Protein AF-A0AA39VV11-F1 (afdb_monomer)

Sequence (341 aa):
MQEVSKESSNLNSTAIVLLNTRMLRSYSSVKEMVKPDAKSPWGNHFAFLHVPIPKFTDSGLSDPLEFIKKAQQIIKSKRSSLGVYLTAKLLKAVDKFRGPEVYLRFSQVEERKLLYFVFLLKEGKIVEDAPVLKMWYLVTLLSLSSLVNGGGVPQVPCYFIFGSSLYDNGNNNAFVTAARANYPPYGIDFRRGPTGRFTNGRNTADIIAELLGFDNYIPPFASARGQDILKGVNYASGSSGIRDETGQHLGARISMNQQLLNHQSTISRIVSILGDNESASKLLSKCIYTVGIGNNDYIGNYFSRFYPTRSIYTIERYAEILIQQYSGQLKVSLLSSFDLK

Organism: Acer saccharum (NCBI:txid4024)

pLDDT: mean 75.95, std 21.43, range [31.03, 98.5]

Foldseek 3Di:
DPPDPPVNLPDFDKDWDKDFLQDCPDDDDQVQQCDPPRPRHFWTQIFIDTFGQDRCPPPPNVDVVVSVVVSVVRVVVRSPDPVRVVVSVVLVVCCVPPNLVRSLVCVPPPPVVVVVVVVCVVVVPDDDDDPVVVVVVVVVVVVVVVPDPDQDDFLFQAEEEEAALLQDQAPQVVFDFQQFFQDPPACCVPPVHHRRRPTNNDGPQQVVCSSRRPPDRAEALVPDDDCSCLRYHYPYWHQEALDPCGNCVRPDIQHLVNSLVSVLVSLVVLCVNQVHLVSSLVRLVRYHYYHYHHPSCVVRECVDPVYCNVVVDDPVRSVVVSCVSVVVSVCSSVCSSNVSD

Solvent-accessible surface area (backbone atoms only — not comparable to full-atom values): 19081 Å² total; per-residue (Å²): 131,79,85,77,52,80,67,67,42,72,50,93,43,68,42,78,41,80,40,73,66,59,71,83,84,68,93,75,53,72,79,50,15,70,41,100,81,32,93,50,54,69,53,78,40,74,36,76,39,83,37,77,49,78,50,59,72,48,98,81,31,90,45,71,66,53,45,52,50,51,50,50,51,53,51,54,56,51,65,72,36,70,61,52,59,51,50,43,50,50,50,52,48,44,34,74,76,59,38,72,74,49,40,59,58,51,70,77,69,39,67,72,56,52,52,50,50,53,50,40,65,72,68,69,72,76,78,90,82,74,65,66,63,55,50,51,56,50,50,52,59,53,56,66,65,67,77,70,88,62,86,61,74,42,79,43,73,21,43,35,36,42,25,10,39,70,53,13,59,29,39,36,69,83,42,78,37,72,48,56,23,66,45,87,71,19,7,67,73,35,95,87,38,39,55,20,18,77,31,24,41,76,45,61,57,45,52,50,37,50,75,39,32,42,96,59,71,66,40,26,55,82,74,54,51,82,74,55,51,66,47,18,36,27,42,9,8,25,48,14,6,64,48,71,72,21,25,47,92,45,36,62,65,43,19,46,66,53,31,48,51,53,46,53,55,48,49,57,51,43,23,66,73,65,72,36,45,66,61,34,34,62,52,52,76,52,38,48,77,47,80,53,65,43,70,27,37,42,62,46,23,38,74,24,92,90,38,67,47,56,82,77,35,56,71,68,60,46,49,52,52,50,51,54,52,44,54,52,52,52,49,51,58,53,43,72,50,68,65,61,118

Secondary structure (DSSP, 8-state):
-PPPPTTGGGS--EEEEEEE-----S---HHHHTSTT-SS-SS--EEEEEEEPPPTTSTT--SHHHHHHHHHHHHHHHHTSHHHHHHHHHHHHHHHHH-HHHHHHHHHHSHHHHHHHHHHHHTT---SS-HHHHHHHHHHHHHHGGG---PPPPSSS-EEEEESTTT-SSGGGGS-BS----STTTTTTSTT---S-SSSS--HHHHHHHHTT-SSPPPBTTT--GGGGGG--B---TT--SSTTTTGGGB----HHHHHHHHHHHHHHHHHHHSSHHHHHHHHTT-EEEEE--HHHIIIIIT-TT-SHHHH--HHHHHHHHHHHHHHHHHHHHHHHH---

Structure (mmCIF, N/CA/C/O backbone):
data_AF-A0AA39VV11-F1
#
_entry.id   AF-A0AA39VV11-F1
#
loop_
_atom_site.group_PDB
_atom_site.id
_atom_site.type_symbol
_atom_site.label_atom_id
_atom_site.label_alt_id
_atom_site.label_comp_id
_atom_site.label_asym_id
_atom_site.label_entity_id
_atom_site.label_seq_id
_atom_site.pdbx_PDB_ins_code
_atom_site.Cartn_x
_atom_site.Cartn_y
_atom_site.Cartn_z
_atom_site.occupancy
_atom_site.B_iso_or_equiv
_atom_site.auth_seq_id
_atom_site.auth_comp_id
_atom_site.auth_asym_id
_atom_site.auth_atom_id
_atom_site.pdbx_PDB_model_num
ATOM 1 N N . MET A 1 1 ? 8.991 17.567 8.560 1.00 34.19 1 MET A N 1
ATOM 2 C CA . MET A 1 1 ? 9.422 16.791 9.740 1.00 34.19 1 MET A CA 1
ATOM 3 C C . MET A 1 1 ? 9.028 17.611 10.951 1.00 34.19 1 MET A C 1
ATOM 5 O O . MET A 1 1 ? 9.418 18.768 10.993 1.00 34.19 1 MET A O 1
ATOM 9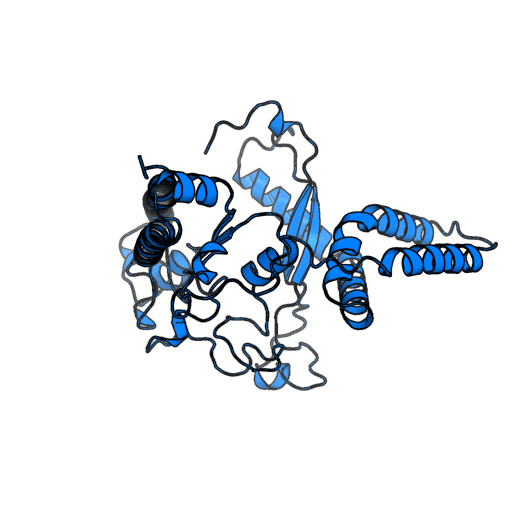 N N . GLN A 1 2 ? 8.164 17.089 11.826 1.00 31.03 2 GLN A N 1
ATOM 10 C CA . GLN A 1 2 ? 7.847 17.746 13.102 1.00 31.03 2 GLN A CA 1
ATOM 11 C C . GLN A 1 2 ? 9.141 17.971 13.894 1.00 31.03 2 GLN A C 1
ATOM 13 O O . GLN A 1 2 ? 10.050 17.143 13.810 1.00 31.03 2 GLN A O 1
ATOM 18 N N . GLU A 1 3 ? 9.214 19.076 14.637 1.00 34.81 3 GLU A N 1
ATOM 19 C CA . GLU A 1 3 ? 10.254 19.284 15.644 1.00 34.81 3 GLU A CA 1
ATOM 20 C C . GLU A 1 3 ? 10.288 18.075 16.583 1.00 34.81 3 GLU A C 1
ATOM 22 O O . GLU A 1 3 ? 9.312 17.753 17.262 1.00 34.81 3 GLU A O 1
ATOM 27 N N . VAL A 1 4 ? 11.415 17.370 16.574 1.00 47.62 4 VAL A N 1
ATOM 28 C CA . VAL A 1 4 ? 11.684 16.276 17.502 1.00 47.62 4 VAL A CA 1
ATOM 29 C C . VAL A 1 4 ? 11.883 16.912 18.872 1.00 47.62 4 VAL A C 1
ATOM 31 O O . VAL A 1 4 ? 12.816 17.694 19.060 1.00 47.62 4 VAL A O 1
ATOM 34 N N . SER A 1 5 ? 11.008 16.614 19.836 1.00 48.28 5 SER A N 1
ATOM 35 C CA . SER A 1 5 ? 11.194 17.119 21.196 1.00 48.28 5 SER A CA 1
ATOM 36 C C . SER A 1 5 ? 12.517 16.588 21.758 1.00 48.28 5 SER A C 1
ATOM 38 O O . SER A 1 5 ? 12.842 15.405 21.604 1.00 48.28 5 SER A O 1
ATOM 40 N N . LYS A 1 6 ? 13.286 17.454 22.427 1.00 52.50 6 LYS A N 1
ATOM 41 C CA . LYS A 1 6 ? 14.586 17.121 23.046 1.00 52.50 6 LYS A CA 1
ATOM 42 C C . LYS A 1 6 ? 14.492 15.948 24.038 1.00 52.50 6 LYS A C 1
ATOM 44 O O . LYS A 1 6 ? 15.460 15.218 24.244 1.00 52.50 6 LYS A O 1
ATOM 49 N N . GLU A 1 7 ? 13.317 15.744 24.629 1.00 51.97 7 GLU A N 1
ATOM 50 C CA . GLU A 1 7 ? 13.019 14.604 25.501 1.00 51.97 7 GLU A CA 1
ATOM 51 C C . GLU A 1 7 ? 12.923 13.286 24.722 1.00 51.97 7 GLU A C 1
ATOM 53 O O . GLU A 1 7 ? 13.504 12.284 25.143 1.00 51.97 7 GLU A O 1
ATOM 58 N N . SER A 1 8 ? 12.278 13.280 23.548 1.00 51.81 8 SER A N 1
ATOM 59 C CA . SER A 1 8 ? 12.140 12.071 22.723 1.00 51.81 8 SER A CA 1
ATOM 60 C C . SER A 1 8 ? 13.483 11.547 22.198 1.00 51.81 8 SER A C 1
ATOM 62 O O . SER A 1 8 ? 13.672 10.335 22.100 1.00 51.81 8 SER A O 1
ATOM 64 N N . SER A 1 9 ? 14.457 12.434 21.947 1.00 51.78 9 SER A N 1
ATOM 65 C CA . SER A 1 9 ? 15.789 12.059 21.448 1.00 51.78 9 SER A CA 1
ATOM 66 C C . SER A 1 9 ? 16.671 11.318 22.462 1.00 51.78 9 SER A C 1
ATOM 68 O O . SER A 1 9 ? 17.657 10.697 22.062 1.00 51.78 9 SER A O 1
ATOM 70 N N . ASN A 1 10 ? 16.329 11.357 23.756 1.00 52.66 10 ASN A N 1
ATOM 71 C CA . ASN A 1 10 ? 17.133 10.766 24.834 1.00 52.66 10 ASN A CA 1
ATOM 72 C C . ASN A 1 10 ? 16.590 9.428 25.366 1.00 52.66 10 ASN A C 1
ATOM 74 O O . ASN A 1 10 ? 17.298 8.731 26.110 1.00 52.66 10 ASN A O 1
ATOM 78 N N . LEU A 1 11 ? 15.370 9.044 24.976 1.00 56.28 11 LEU A N 1
ATOM 79 C CA . LEU A 1 11 ? 14.732 7.796 25.392 1.00 56.28 11 LEU A CA 1
ATOM 80 C C . LEU A 1 11 ? 15.360 6.584 24.689 1.00 56.28 11 LEU A C 1
ATOM 82 O O . LEU A 1 11 ? 15.591 6.588 23.479 1.00 56.28 11 LEU A O 1
ATOM 86 N N . ASN A 1 12 ? 15.598 5.509 25.448 1.00 63.09 12 ASN A N 1
ATOM 87 C CA . ASN A 1 12 ? 15.983 4.212 24.890 1.00 63.09 12 ASN A CA 1
ATOM 88 C C . ASN A 1 12 ? 14.797 3.632 24.106 1.00 63.09 12 ASN A C 1
ATOM 90 O O . ASN A 1 12 ? 13.944 2.947 24.667 1.00 63.09 12 ASN A O 1
ATOM 94 N N . SER A 1 13 ? 14.741 3.919 22.808 1.00 59.84 13 SER A N 1
ATOM 95 C CA . SER A 1 13 ? 13.675 3.448 21.927 1.00 59.84 13 SER A CA 1
ATOM 96 C C . SER A 1 13 ? 14.047 2.104 21.305 1.00 59.84 13 SER A C 1
ATOM 98 O O . SER A 1 13 ? 15.184 1.890 20.890 1.00 59.84 13 SER A O 1
ATOM 100 N N . THR A 1 14 ? 13.092 1.178 21.232 1.00 60.50 14 THR A N 1
ATOM 101 C CA . THR A 1 14 ? 13.260 -0.105 20.535 1.00 60.50 14 THR A CA 1
ATOM 102 C C . THR A 1 14 ? 12.302 -0.142 19.355 1.00 60.50 14 THR A C 1
ATOM 104 O O . THR A 1 14 ? 11.092 -0.087 19.540 1.00 60.50 14 THR A O 1
ATOM 107 N N . ALA A 1 15 ? 12.840 -0.224 18.141 1.00 62.81 15 ALA A N 1
ATOM 108 C CA . ALA A 1 15 ? 12.058 -0.454 16.938 1.00 62.81 15 ALA A CA 1
ATOM 109 C C . ALA A 1 15 ? 11.707 -1.937 16.828 1.00 62.81 15 ALA A C 1
ATOM 111 O O . ALA A 1 15 ? 12.568 -2.802 17.005 1.00 62.81 15 ALA A O 1
ATOM 112 N N . ILE A 1 16 ? 10.465 -2.228 16.455 1.00 61.00 16 ILE A N 1
ATOM 113 C CA . ILE A 1 16 ? 10.080 -3.545 15.956 1.00 61.00 16 ILE A CA 1
ATOM 114 C C . ILE A 1 16 ? 10.262 -3.517 14.441 1.00 61.00 16 ILE A C 1
ATOM 116 O O . ILE A 1 16 ? 9.532 -2.838 13.723 1.00 61.00 16 ILE A O 1
ATOM 120 N N . VAL A 1 17 ? 11.263 -4.239 13.949 1.00 65.56 17 VAL A N 1
ATOM 121 C CA . VAL A 1 17 ? 11.560 -4.330 12.521 1.00 65.56 17 VAL A CA 1
ATOM 122 C C . VAL A 1 17 ? 10.949 -5.614 11.983 1.00 65.56 17 VAL A C 1
ATOM 124 O O . VAL A 1 17 ? 11.369 -6.706 12.360 1.00 65.56 17 VAL A O 1
ATOM 127 N N . LEU A 1 18 ? 9.974 -5.496 11.084 1.00 66.94 18 LEU A N 1
ATOM 128 C CA . LEU A 1 18 ? 9.507 -6.621 10.280 1.00 66.94 18 LEU A CA 1
ATOM 129 C C . LEU A 1 18 ? 10.558 -6.917 9.205 1.00 66.94 18 LEU A C 1
ATOM 131 O O . LEU A 1 18 ? 10.859 -6.060 8.374 1.00 66.94 18 LEU A O 1
ATOM 135 N N . LEU A 1 19 ? 11.115 -8.126 9.198 1.00 70.00 19 LEU A N 1
ATOM 136 C CA . LEU A 1 19 ? 12.104 -8.533 8.204 1.00 70.00 19 LEU A CA 1
ATOM 137 C C . LEU A 1 19 ? 11.734 -9.839 7.520 1.00 70.00 19 LEU A C 1
ATOM 139 O O . LEU A 1 19 ? 11.200 -10.763 8.124 1.00 70.00 19 LEU A O 1
ATOM 143 N N . ASN A 1 20 ? 12.110 -9.944 6.250 1.00 71.88 20 ASN A N 1
ATOM 144 C CA . ASN A 1 20 ? 12.065 -11.202 5.528 1.00 71.88 20 ASN A CA 1
ATOM 145 C C . ASN A 1 20 ? 13.335 -12.021 5.827 1.00 71.88 20 ASN A C 1
ATOM 147 O O . ASN A 1 20 ? 14.444 -11.698 5.390 1.00 71.88 20 ASN A O 1
ATOM 151 N N . THR A 1 21 ? 13.167 -13.093 6.589 1.00 69.19 21 THR A N 1
ATOM 152 C CA . THR A 1 21 ? 14.205 -14.044 7.015 1.00 69.19 21 THR A CA 1
ATOM 153 C C . THR A 1 21 ? 14.483 -15.144 5.997 1.00 69.19 21 THR A C 1
ATOM 155 O O . THR A 1 21 ? 15.248 -16.064 6.284 1.00 69.19 21 THR A O 1
ATOM 158 N N . ARG A 1 22 ? 13.906 -15.061 4.791 1.00 71.06 22 ARG A N 1
ATOM 159 C CA . ARG A 1 22 ? 14.190 -16.014 3.718 1.00 71.06 22 ARG A CA 1
ATOM 160 C C . ARG A 1 22 ? 15.703 -16.145 3.508 1.00 71.06 22 ARG A C 1
ATOM 162 O O . ARG A 1 22 ? 16.374 -15.183 3.131 1.00 71.06 22 ARG A O 1
ATOM 169 N N . MET A 1 23 ? 16.225 -17.351 3.727 1.00 62.34 23 MET A N 1
ATOM 170 C CA . MET A 1 23 ? 17.610 -17.683 3.410 1.00 62.34 23 MET A CA 1
ATOM 171 C C . MET A 1 23 ? 17.742 -17.859 1.898 1.00 62.34 23 MET A C 1
ATOM 173 O O . MET A 1 23 ? 17.291 -18.858 1.342 1.00 62.34 23 MET A O 1
ATOM 177 N N . LEU A 1 24 ? 18.360 -16.889 1.230 1.00 61.00 24 LEU A N 1
ATOM 178 C CA . LEU A 1 24 ? 18.749 -17.020 -0.171 1.00 61.00 24 LEU A CA 1
ATOM 179 C C . LEU A 1 24 ? 20.042 -17.839 -0.223 1.00 61.00 24 LEU A C 1
ATOM 181 O O . LEU A 1 24 ? 21.125 -17.292 -0.047 1.00 61.00 24 LEU A O 1
ATOM 185 N N . ARG A 1 25 ? 19.926 -19.162 -0.385 1.00 59.38 25 ARG A N 1
ATOM 186 C CA . ARG A 1 25 ? 21.095 -20.051 -0.521 1.00 59.38 25 ARG A CA 1
ATOM 187 C C . ARG A 1 25 ? 21.626 -20.102 -1.957 1.00 59.38 25 ARG A C 1
ATOM 189 O O . ARG A 1 25 ? 22.819 -20.290 -2.151 1.00 59.38 25 ARG A O 1
ATOM 196 N N . SER A 1 26 ? 20.750 -19.928 -2.944 1.00 66.81 26 SER A N 1
ATOM 197 C CA . SER A 1 26 ? 21.062 -19.945 -4.378 1.00 66.81 26 SER A CA 1
ATOM 198 C C . SER A 1 26 ? 19.914 -19.324 -5.179 1.00 66.81 26 SER A C 1
ATOM 200 O O . SER A 1 26 ? 18.785 -19.242 -4.687 1.00 66.81 26 SER A O 1
ATOM 202 N N . TYR A 1 27 ? 20.178 -18.920 -6.424 1.00 75.00 27 TYR A N 1
ATOM 203 C CA . TYR A 1 27 ? 19.110 -18.671 -7.394 1.00 75.00 27 TYR A CA 1
ATOM 204 C C . TYR A 1 27 ? 18.401 -19.992 -7.722 1.00 75.00 27 TYR A C 1
ATOM 206 O O . TYR A 1 27 ? 19.046 -21.019 -7.928 1.00 75.00 27 TYR A O 1
ATOM 214 N N . SER A 1 28 ? 17.071 -19.979 -7.730 1.00 81.62 28 SER A N 1
ATOM 215 C CA . SER A 1 28 ? 16.236 -21.134 -8.074 1.00 81.62 28 SER A CA 1
ATOM 216 C C . SER A 1 28 ? 15.028 -20.652 -8.860 1.00 81.62 28 SER A C 1
ATOM 218 O O . SER A 1 28 ? 14.516 -19.557 -8.610 1.00 81.62 28 SER A O 1
ATOM 220 N N . SER A 1 29 ? 14.578 -21.452 -9.823 1.00 85.38 29 SER A N 1
ATOM 221 C CA . SER A 1 29 ? 13.381 -21.128 -10.598 1.00 85.38 29 SER A CA 1
ATOM 222 C C . SER A 1 29 ? 12.128 -21.252 -9.731 1.00 85.38 29 SER A C 1
ATOM 224 O O . SER A 1 29 ? 12.067 -22.088 -8.831 1.00 85.38 29 SER A O 1
ATOM 226 N N . VAL A 1 30 ? 11.074 -20.485 -10.034 1.00 82.50 30 VAL A N 1
ATOM 227 C CA . VAL A 1 30 ? 9.788 -20.603 -9.317 1.00 82.50 30 VAL A CA 1
ATOM 228 C C . VAL A 1 30 ? 9.281 -22.052 -9.314 1.00 82.50 30 VAL A C 1
ATOM 230 O O . VAL A 1 30 ? 8.821 -22.533 -8.284 1.00 82.50 30 VAL A O 1
ATOM 233 N N . LYS A 1 31 ? 9.452 -22.778 -10.429 1.00 84.94 31 LYS A N 1
ATOM 234 C C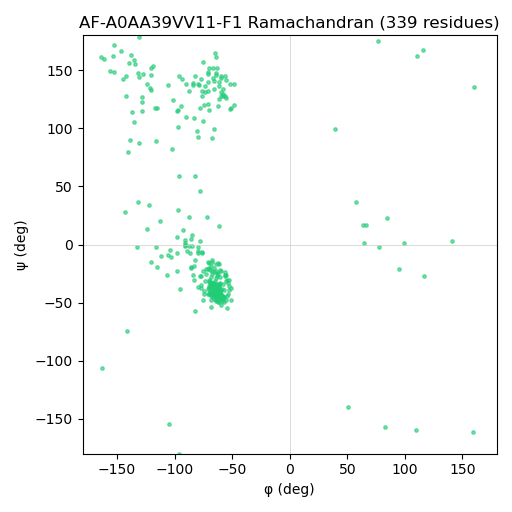A . LYS A 1 31 ? 9.065 -24.191 -10.575 1.00 84.94 31 LYS A CA 1
ATOM 235 C C . LYS A 1 31 ? 9.803 -25.123 -9.606 1.00 84.94 31 LYS A C 1
ATOM 237 O O . LYS A 1 31 ? 9.227 -26.104 -9.150 1.00 84.94 31 LYS A O 1
ATOM 242 N N . GLU A 1 32 ? 11.064 -24.844 -9.291 1.00 87.25 32 GLU A N 1
ATOM 243 C CA . GLU A 1 32 ? 11.820 -25.601 -8.285 1.00 87.25 32 GLU A CA 1
ATOM 244 C C . GLU A 1 32 ? 11.426 -25.203 -6.868 1.00 87.25 32 GLU A C 1
ATOM 246 O O . GLU A 1 32 ? 11.340 -26.056 -5.992 1.00 87.25 32 GLU A O 1
ATOM 251 N N . MET A 1 33 ? 11.162 -23.917 -6.650 1.00 84.00 33 MET A N 1
ATOM 252 C CA . MET A 1 33 ? 10.864 -23.367 -5.332 1.00 84.00 33 MET A CA 1
ATOM 253 C C . MET A 1 33 ? 9.502 -23.797 -4.770 1.00 84.00 33 MET A C 1
ATOM 255 O O . MET A 1 33 ? 9.294 -23.711 -3.563 1.00 84.00 33 MET A O 1
ATOM 259 N N . VAL A 1 34 ? 8.571 -24.237 -5.617 1.00 86.00 34 VAL A N 1
ATOM 260 C CA . VAL A 1 34 ? 7.245 -24.728 -5.195 1.00 86.00 34 VAL A CA 1
ATOM 261 C C . VAL A 1 34 ? 7.206 -26.237 -4.932 1.00 86.00 34 VAL A C 1
ATOM 263 O O . VAL A 1 34 ? 6.155 -26.763 -4.575 1.00 86.00 34 VAL A O 1
ATOM 266 N N . LYS A 1 35 ? 8.324 -26.954 -5.111 1.00 87.00 35 LYS A N 1
ATOM 267 C CA . LYS A 1 35 ? 8.394 -28.390 -4.809 1.00 87.00 35 LYS A CA 1
ATOM 268 C C . LYS A 1 35 ? 8.352 -28.632 -3.288 1.00 87.00 35 LYS A C 1
ATOM 270 O O . LYS A 1 35 ? 8.912 -27.820 -2.548 1.00 87.00 35 LYS A O 1
ATOM 275 N N . PRO A 1 36 ? 7.750 -29.741 -2.809 1.00 80.62 36 PRO A N 1
ATOM 276 C CA . PRO A 1 36 ? 7.609 -30.028 -1.373 1.00 80.62 36 PRO A CA 1
ATOM 277 C C . PRO A 1 36 ? 8.922 -30.010 -0.570 1.00 80.62 36 PRO A C 1
ATOM 279 O O . PRO A 1 36 ? 8.926 -29.660 0.606 1.00 80.62 36 PRO A O 1
ATOM 282 N N . ASP A 1 37 ? 10.036 -30.359 -1.206 1.00 82.00 37 ASP A N 1
ATOM 283 C CA . ASP A 1 37 ? 11.379 -30.500 -0.637 1.00 82.00 37 ASP A CA 1
ATOM 284 C C . ASP A 1 37 ? 12.363 -29.433 -1.154 1.00 82.00 37 ASP A C 1
ATOM 286 O O . ASP A 1 37 ? 13.586 -29.595 -1.088 1.00 82.00 37 ASP A O 1
ATOM 290 N N . ALA A 1 38 ? 11.844 -28.317 -1.677 1.00 82.12 38 ALA A N 1
ATOM 291 C CA . ALA A 1 38 ? 12.664 -27.258 -2.247 1.00 82.12 38 ALA A CA 1
ATOM 292 C C . ALA A 1 38 ? 13.718 -26.746 -1.246 1.00 82.12 38 ALA A C 1
ATOM 294 O O . ALA A 1 38 ? 13.399 -26.258 -0.162 1.00 82.12 38 ALA A O 1
ATOM 295 N N . LYS A 1 39 ? 14.997 -26.751 -1.655 1.00 76.94 39 LYS A N 1
ATOM 296 C CA . LYS A 1 39 ? 16.114 -26.193 -0.860 1.00 76.94 39 LYS A CA 1
ATOM 297 C C . LYS A 1 39 ? 15.949 -24.700 -0.549 1.00 76.94 39 LYS A C 1
ATOM 299 O O . LYS A 1 39 ? 16.579 -24.182 0.372 1.00 76.94 39 LYS A O 1
ATOM 304 N N . SER A 1 40 ? 15.165 -23.989 -1.356 1.00 80.38 40 SER A N 1
ATOM 305 C CA . SER A 1 40 ? 14.847 -22.567 -1.210 1.00 80.38 40 SER A CA 1
ATOM 306 C C . SER A 1 40 ? 13.372 -22.359 -1.557 1.00 80.38 40 SER A C 1
ATOM 308 O O . SER A 1 40 ? 13.073 -21.968 -2.682 1.00 80.38 40 SER A O 1
ATOM 310 N N . PRO A 1 41 ? 12.442 -22.658 -0.634 1.00 79.31 41 PRO A N 1
ATOM 311 C CA . PRO A 1 41 ? 11.017 -22.636 -0.934 1.00 79.31 41 PRO A CA 1
ATOM 312 C C . PRO A 1 41 ? 10.536 -21.232 -1.321 1.00 79.31 41 PRO A C 1
ATOM 314 O O . PRO A 1 41 ? 11.113 -20.216 -0.910 1.00 79.31 41 PRO A O 1
ATOM 317 N N . TRP A 1 42 ? 9.481 -21.179 -2.136 1.00 82.56 42 TRP A N 1
ATOM 318 C CA . TRP A 1 42 ? 8.824 -19.928 -2.503 1.00 82.56 42 TRP A CA 1
ATOM 319 C C . TRP A 1 42 ? 8.205 -19.251 -1.288 1.00 82.56 42 TRP A C 1
ATOM 321 O O . TRP A 1 42 ? 7.738 -19.903 -0.359 1.00 82.56 42 TRP A O 1
ATOM 331 N N . GLY A 1 43 ? 8.204 -17.920 -1.326 1.00 75.75 43 GLY A N 1
ATOM 332 C CA . GLY A 1 43 ? 7.515 -17.109 -0.342 1.00 75.75 43 GLY A CA 1
ATOM 333 C C . GLY A 1 43 ? 8.413 -16.329 0.605 1.00 75.75 43 GLY A C 1
ATOM 334 O O . GLY A 1 43 ? 9.611 -16.580 0.769 1.00 75.75 43 GLY A O 1
ATOM 335 N N . ASN A 1 44 ? 7.795 -15.338 1.228 1.00 73.62 44 ASN A N 1
ATOM 336 C CA . ASN A 1 44 ? 8.392 -14.517 2.257 1.00 73.62 44 ASN A CA 1
ATOM 337 C C . ASN A 1 44 ? 8.261 -15.218 3.609 1.00 73.62 44 ASN A C 1
ATOM 339 O O . ASN A 1 44 ? 7.226 -15.797 3.931 1.00 73.62 44 ASN A O 1
ATOM 343 N N . HIS A 1 45 ? 9.324 -15.150 4.403 1.00 70.06 45 HIS A N 1
ATOM 344 C CA . HIS A 1 45 ? 9.345 -15.676 5.762 1.00 70.06 45 HIS A CA 1
ATOM 345 C C . HIS A 1 45 ? 9.549 -14.504 6.702 1.00 70.06 45 HIS A C 1
ATOM 347 O O . HIS A 1 45 ? 10.683 -14.119 6.980 1.00 70.06 45 HIS A O 1
ATOM 353 N N . PHE A 1 46 ? 8.461 -13.877 7.129 1.00 68.69 46 PHE A N 1
ATOM 354 C CA . PHE A 1 46 ? 8.566 -12.707 7.983 1.00 68.69 46 PHE A CA 1
ATOM 355 C C . PHE A 1 46 ? 8.828 -13.092 9.438 1.00 68.69 46 PHE A C 1
ATOM 357 O O . PHE A 1 46 ? 8.242 -14.037 9.958 1.00 68.69 46 PHE A O 1
ATOM 364 N N . ALA A 1 47 ? 9.718 -12.346 10.078 1.00 66.38 47 ALA A N 1
ATOM 365 C CA . ALA A 1 47 ? 9.916 -12.361 11.516 1.00 66.38 47 ALA A CA 1
ATOM 366 C C . ALA A 1 47 ? 10.020 -10.921 12.011 1.00 66.38 47 ALA A C 1
ATOM 368 O O . ALA A 1 47 ? 10.343 -10.010 11.240 1.00 66.38 47 ALA A O 1
ATOM 369 N N . PHE A 1 48 ? 9.769 -10.730 13.298 1.00 66.06 48 PHE A N 1
ATOM 370 C CA . PHE A 1 48 ? 10.029 -9.468 13.966 1.00 66.06 48 PHE A CA 1
ATOM 371 C C . PHE A 1 48 ? 11.408 -9.503 14.603 1.00 66.06 48 PHE A C 1
ATOM 373 O O . PHE A 1 48 ? 11.854 -10.532 15.109 1.00 66.06 48 PHE A O 1
ATOM 380 N N . LEU A 1 49 ? 12.085 -8.367 14.550 1.00 66.44 49 LEU A N 1
ATOM 381 C CA . LEU A 1 49 ? 13.339 -8.153 15.236 1.00 66.44 49 LEU A CA 1
ATOM 382 C C . LEU A 1 49 ? 13.240 -6.881 16.053 1.00 66.44 49 LEU A C 1
ATOM 384 O O . LEU A 1 49 ? 13.033 -5.799 15.505 1.00 66.44 49 LEU A O 1
ATOM 388 N N . HIS A 1 50 ? 13.469 -7.002 17.351 1.00 65.12 50 HIS A N 1
ATOM 389 C CA . HIS A 1 50 ? 13.619 -5.841 18.209 1.00 65.12 50 HIS A CA 1
ATOM 390 C C . HIS A 1 50 ? 15.018 -5.241 18.042 1.00 65.12 50 HIS A C 1
ATOM 392 O O . HIS A 1 50 ? 16.058 -5.863 18.311 1.00 65.12 50 HIS A O 1
ATOM 398 N N . VAL A 1 51 ? 15.052 -4.004 17.561 1.00 65.12 51 VAL A N 1
ATOM 399 C CA . VAL A 1 51 ? 16.269 -3.260 17.253 1.00 65.12 51 VAL A CA 1
ATOM 400 C C . VAL A 1 51 ? 16.325 -2.035 18.153 1.00 65.12 51 VAL A C 1
ATOM 402 O O . VAL A 1 51 ? 15.442 -1.186 18.052 1.00 65.12 51 VAL A O 1
ATOM 405 N N . PRO A 1 52 ? 17.333 -1.909 19.034 1.00 68.38 52 PRO A N 1
ATOM 406 C CA . PRO A 1 52 ? 17.530 -0.661 19.754 1.00 68.38 52 PRO A CA 1
ATOM 407 C C . PRO A 1 52 ? 17.807 0.441 18.728 1.00 68.38 52 PRO A C 1
ATOM 409 O O . PRO A 1 52 ? 18.692 0.297 17.880 1.00 68.38 52 PRO A O 1
ATOM 412 N N . ILE A 1 53 ? 17.015 1.508 18.773 1.00 68.38 53 ILE A N 1
ATOM 413 C CA . ILE A 1 53 ? 17.208 2.671 17.915 1.00 68.38 53 ILE A CA 1
ATOM 414 C C . ILE A 1 53 ? 18.397 3.458 18.484 1.00 68.38 53 ILE A C 1
ATOM 416 O O . ILE A 1 53 ? 18.399 3.741 19.686 1.00 68.38 53 ILE A O 1
ATOM 420 N N . PRO A 1 54 ? 19.413 3.798 17.667 1.00 64.38 54 PRO A N 1
ATOM 421 C CA . PRO A 1 54 ? 20.505 4.660 18.110 1.00 64.38 54 PRO A CA 1
ATOM 422 C C . PRO A 1 54 ? 19.960 5.985 18.653 1.00 64.38 54 PRO A C 1
ATOM 424 O O . PRO A 1 54 ? 19.013 6.532 18.091 1.00 64.38 54 PRO A O 1
ATOM 427 N N . LYS A 1 55 ? 20.544 6.527 19.724 1.00 67.38 55 LYS A N 1
ATOM 428 C CA . LYS A 1 55 ? 20.138 7.852 20.204 1.00 67.38 55 LYS A CA 1
ATOM 429 C C . LYS A 1 55 ? 20.612 8.902 19.216 1.00 67.38 55 LYS A C 1
ATOM 431 O O . LYS A 1 55 ? 21.777 8.899 18.835 1.00 67.38 55 LYS A O 1
ATOM 436 N N . PHE A 1 56 ? 19.731 9.822 18.837 1.00 56.50 56 PHE A N 1
ATOM 437 C CA . PHE A 1 56 ? 20.088 10.922 17.935 1.00 56.50 56 PHE A CA 1
ATOM 438 C C . PHE A 1 56 ? 21.135 11.871 18.561 1.00 56.50 56 PHE A C 1
ATOM 440 O O . PHE A 1 56 ? 21.788 12.629 17.857 1.00 56.50 56 PHE A O 1
ATOM 447 N N . THR A 1 57 ? 21.319 11.803 19.885 1.00 58.59 57 THR A N 1
ATOM 448 C CA . THR A 1 57 ? 22.290 12.582 20.666 1.00 58.59 57 THR A CA 1
ATOM 449 C C . THR A 1 57 ? 23.655 11.911 20.850 1.00 58.59 57 THR A C 1
ATOM 451 O O . THR A 1 57 ? 24.533 12.529 21.454 1.00 58.59 57 THR A O 1
ATOM 454 N N . ASP A 1 58 ? 23.883 10.693 20.333 1.00 58.41 58 ASP A N 1
ATOM 455 C CA . ASP A 1 58 ? 25.245 10.144 20.275 1.00 58.41 58 ASP A CA 1
ATOM 456 C C . ASP A 1 58 ? 26.099 11.095 19.420 1.00 58.41 58 ASP A C 1
ATOM 458 O O . ASP A 1 58 ? 25.695 11.469 18.319 1.00 58.41 58 ASP A O 1
ATOM 462 N N . SER A 1 59 ? 27.277 11.480 19.916 1.00 55.00 59 SER A N 1
ATOM 463 C CA . SER A 1 59 ? 28.148 12.565 19.422 1.00 55.00 59 SER A CA 1
ATOM 464 C C . SER A 1 59 ? 28.694 12.428 17.984 1.00 55.00 59 SER A C 1
ATOM 466 O O . SER A 1 59 ? 29.605 13.156 17.601 1.00 55.00 59 SER A O 1
ATOM 468 N N . GLY A 1 60 ? 28.121 11.540 17.169 1.00 54.94 60 GLY A N 1
ATOM 469 C CA . GLY A 1 60 ? 28.405 11.351 15.745 1.00 54.94 60 GLY A CA 1
ATOM 470 C C . GLY A 1 60 ? 27.167 11.011 14.904 1.00 54.94 60 GLY A C 1
ATOM 471 O O . GLY A 1 60 ? 27.293 10.278 13.939 1.00 54.94 60 GLY A O 1
ATOM 472 N N . LEU A 1 61 ? 25.956 11.442 15.285 1.00 57.09 61 LEU A N 1
ATOM 473 C CA . LEU A 1 61 ? 24.714 11.177 14.530 1.00 57.09 61 LEU A CA 1
ATOM 474 C C . LEU A 1 61 ? 23.963 12.456 14.121 1.00 57.09 61 LEU A C 1
ATOM 476 O O . LEU A 1 61 ? 22.735 12.474 14.062 1.00 57.09 61 LEU A O 1
ATOM 480 N N . SER A 1 62 ? 24.694 13.531 13.818 1.00 56.69 62 SER A N 1
ATOM 481 C CA . SER A 1 62 ? 24.114 14.784 13.314 1.00 56.69 62 SER A CA 1
ATOM 482 C C . SER A 1 62 ? 23.591 14.680 11.873 1.00 56.69 62 SER A C 1
ATOM 484 O O . SER A 1 62 ? 22.726 15.468 11.491 1.00 56.69 62 SER A O 1
ATOM 486 N N . ASP A 1 63 ? 24.063 13.702 11.088 1.00 68.50 63 ASP A N 1
ATOM 487 C CA . ASP A 1 63 ? 23.569 13.399 9.739 1.00 68.50 63 ASP A CA 1
ATOM 488 C C . ASP A 1 63 ? 22.494 12.283 9.770 1.00 68.50 63 ASP A C 1
ATOM 490 O O . ASP A 1 63 ? 22.787 11.138 10.142 1.00 68.50 63 ASP A O 1
ATOM 494 N N . PRO A 1 64 ? 21.247 12.556 9.329 1.00 66.12 64 PRO A N 1
ATOM 495 C CA . PRO A 1 64 ? 20.199 11.544 9.183 1.00 66.12 64 PRO A CA 1
ATOM 496 C C . PRO A 1 64 ? 20.610 10.316 8.354 1.00 66.12 64 PRO A C 1
ATOM 498 O O . PRO A 1 64 ? 20.130 9.209 8.618 1.00 66.12 64 PRO A O 1
ATOM 501 N N . LEU A 1 65 ? 21.503 10.467 7.368 1.00 70.25 65 LEU A N 1
ATOM 502 C CA . LEU A 1 65 ? 22.003 9.336 6.579 1.00 70.25 65 LEU A CA 1
ATOM 503 C C . LEU A 1 65 ? 22.909 8.423 7.404 1.00 70.25 65 LEU A C 1
ATOM 505 O O . LEU A 1 65 ? 22.874 7.203 7.228 1.00 70.25 65 LEU A O 1
ATOM 509 N N . GLU A 1 66 ? 23.702 8.982 8.313 1.00 72.88 66 GLU A N 1
ATOM 510 C CA . GLU A 1 66 ? 24.548 8.212 9.220 1.00 72.88 66 GLU A CA 1
ATOM 511 C C . GLU A 1 66 ? 23.704 7.437 10.236 1.00 72.88 66 GLU A C 1
ATOM 513 O O . GLU A 1 66 ? 23.930 6.242 10.448 1.00 72.88 66 GLU A O 1
ATOM 518 N N . PHE A 1 67 ? 22.642 8.060 10.756 1.00 71.25 67 PHE A N 1
ATOM 519 C CA . PHE A 1 67 ? 21.638 7.382 11.577 1.00 71.25 67 PHE A CA 1
ATOM 520 C C . PHE A 1 67 ? 21.005 6.193 10.842 1.00 71.25 67 PHE A C 1
ATOM 522 O O . PHE A 1 67 ? 20.980 5.076 11.372 1.00 71.25 67 PHE A O 1
ATOM 529 N N . ILE A 1 68 ? 20.553 6.397 9.598 1.00 73.50 68 ILE A N 1
ATOM 530 C CA . ILE A 1 68 ? 19.977 5.328 8.769 1.00 73.50 68 ILE A CA 1
ATOM 531 C C . ILE A 1 68 ? 21.003 4.210 8.536 1.00 73.50 68 ILE A C 1
ATOM 533 O O . ILE A 1 68 ? 20.670 3.031 8.691 1.00 73.50 68 ILE A O 1
ATOM 537 N N . LYS A 1 69 ? 22.257 4.549 8.207 1.00 77.38 69 LYS A N 1
ATOM 538 C CA . LYS A 1 69 ? 23.338 3.570 8.006 1.00 77.38 69 LYS A CA 1
ATOM 539 C C . LYS A 1 69 ? 23.603 2.756 9.275 1.00 77.38 69 LYS A C 1
ATOM 541 O O . LYS A 1 69 ? 23.676 1.528 9.192 1.00 77.38 69 LYS A O 1
ATOM 546 N N . LYS A 1 70 ? 23.689 3.397 10.445 1.00 77.12 70 LYS A N 1
ATOM 547 C CA . LYS A 1 70 ? 23.915 2.727 11.738 1.00 77.12 70 LYS A CA 1
ATOM 548 C C . LYS A 1 70 ? 22.748 1.803 12.095 1.00 77.12 70 LYS A C 1
ATOM 550 O O . LYS A 1 70 ? 22.968 0.639 12.428 1.00 77.12 70 LYS A O 1
ATOM 555 N N . ALA A 1 71 ? 21.504 2.259 11.932 1.00 73.38 71 ALA A N 1
ATOM 556 C CA . ALA A 1 71 ? 20.321 1.415 12.110 1.00 73.38 71 ALA A CA 1
ATOM 557 C C . ALA A 1 71 ? 20.341 0.200 11.161 1.00 73.38 71 ALA A C 1
ATOM 559 O O . ALA A 1 71 ? 20.116 -0.935 11.590 1.00 73.38 71 ALA A O 1
ATOM 560 N N . GLN A 1 72 ? 20.694 0.405 9.886 1.00 76.44 72 GLN A N 1
ATOM 561 C CA . GLN A 1 72 ? 20.817 -0.670 8.900 1.00 76.44 72 GLN A CA 1
ATOM 562 C C . GLN A 1 72 ? 21.901 -1.690 9.283 1.00 76.44 72 GLN A C 1
ATOM 564 O O . GLN A 1 72 ? 21.692 -2.893 9.113 1.00 76.44 72 GLN A O 1
ATOM 569 N N . GLN A 1 73 ? 23.046 -1.240 9.803 1.00 80.06 73 GLN A N 1
ATOM 570 C CA . GLN A 1 73 ? 24.116 -2.119 10.283 1.00 80.06 73 GLN A CA 1
ATOM 571 C C . GLN A 1 73 ? 23.656 -2.976 11.469 1.00 80.06 73 GLN A C 1
ATOM 573 O O . GLN A 1 73 ? 23.865 -4.191 11.448 1.00 80.06 73 GLN A O 1
ATOM 578 N N . ILE A 1 74 ? 22.967 -2.387 12.455 1.00 73.31 74 ILE A N 1
ATOM 579 C CA . ILE A 1 74 ? 22.414 -3.130 13.600 1.00 73.31 74 ILE A CA 1
ATOM 580 C C . ILE A 1 74 ? 21.400 -4.176 13.116 1.00 73.31 74 ILE A C 1
ATOM 582 O O . ILE A 1 74 ? 21.479 -5.338 13.520 1.00 73.31 74 ILE A O 1
ATOM 586 N N . ILE A 1 75 ? 20.490 -3.802 12.206 1.00 72.06 75 ILE A N 1
ATOM 587 C CA . ILE A 1 75 ? 19.518 -4.729 11.602 1.00 72.06 75 ILE A CA 1
ATOM 588 C C . ILE A 1 75 ? 20.236 -5.879 10.887 1.00 72.06 75 ILE A C 1
ATOM 590 O O . ILE A 1 75 ? 19.893 -7.039 11.104 1.00 72.06 75 ILE A O 1
ATOM 594 N N . LYS A 1 76 ? 21.241 -5.584 10.048 1.00 73.31 76 LYS A N 1
ATOM 595 C CA . LYS A 1 76 ? 22.011 -6.601 9.308 1.00 73.31 76 LYS A CA 1
ATOM 596 C C . LYS A 1 76 ? 22.739 -7.560 10.251 1.00 73.31 76 LYS A C 1
ATOM 598 O O . LYS A 1 76 ? 22.639 -8.771 10.061 1.00 73.31 76 LYS A O 1
ATOM 603 N N . SER A 1 77 ? 23.406 -7.032 11.276 1.00 72.31 77 SER A N 1
ATOM 604 C CA . SER A 1 77 ? 24.107 -7.828 12.288 1.00 72.31 77 SER A CA 1
ATOM 605 C C . SER A 1 77 ? 23.140 -8.769 13.011 1.00 72.31 77 SER A C 1
ATOM 607 O O . SER A 1 77 ? 23.309 -9.990 12.990 1.00 72.31 77 SER A O 1
ATOM 609 N N . LYS A 1 78 ? 22.034 -8.236 13.538 1.00 66.50 78 LYS A N 1
ATOM 610 C CA . LYS A 1 78 ? 21.029 -9.042 14.239 1.00 66.50 78 LYS A CA 1
ATOM 611 C C . LYS A 1 78 ? 20.316 -10.050 13.329 1.00 66.50 78 LYS A C 1
ATOM 613 O O . LYS A 1 78 ? 20.061 -11.169 13.770 1.00 66.50 78 LYS A O 1
ATOM 618 N N . ARG A 1 79 ? 20.054 -9.710 12.060 1.00 67.19 79 ARG A N 1
ATOM 619 C CA . ARG A 1 79 ? 19.480 -10.626 11.052 1.00 67.19 79 ARG A CA 1
ATOM 620 C C . ARG A 1 79 ? 20.338 -11.873 10.836 1.00 67.19 79 ARG A C 1
ATOM 622 O O . ARG A 1 79 ? 19.789 -12.933 10.565 1.00 67.19 79 ARG A O 1
ATOM 629 N N . SER A 1 80 ? 21.660 -11.745 10.942 1.00 60.94 80 SER A N 1
ATOM 630 C CA . SER A 1 80 ? 22.592 -12.870 10.790 1.00 60.94 80 SER A CA 1
ATOM 631 C C . SER A 1 80 ? 22.713 -13.755 12.039 1.00 60.94 80 SER A C 1
ATOM 633 O O . SER A 1 80 ? 23.362 -14.797 11.990 1.00 60.94 80 SER A O 1
ATOM 635 N N . SER A 1 81 ? 22.075 -13.379 13.154 1.00 65.00 81 SER A N 1
ATOM 636 C CA . SER A 1 81 ? 22.119 -14.167 14.386 1.00 65.00 81 SER A CA 1
ATOM 637 C C . SER A 1 81 ? 21.193 -15.387 14.324 1.00 65.00 81 SER A C 1
ATOM 639 O O . SER A 1 81 ? 20.061 -15.312 13.839 1.00 65.00 81 SER A O 1
ATOM 641 N N . LEU A 1 82 ? 21.646 -16.510 14.897 1.00 56.84 82 LEU A N 1
ATOM 642 C CA . LEU A 1 82 ? 20.828 -17.722 15.051 1.00 56.84 82 LEU A CA 1
ATOM 643 C C . LEU A 1 82 ? 19.524 -17.452 15.826 1.00 56.84 82 LEU A C 1
ATOM 645 O O . LEU A 1 82 ? 18.531 -18.147 15.618 1.00 56.84 82 LEU A O 1
ATOM 649 N N . GLY A 1 83 ? 19.522 -16.429 16.688 1.00 56.81 83 GLY A N 1
ATOM 650 C CA . GLY A 1 83 ? 18.382 -16.039 17.512 1.00 56.81 83 GLY A CA 1
ATOM 651 C C . GLY A 1 83 ? 17.137 -15.721 16.689 1.00 56.81 83 GLY A C 1
ATOM 652 O O . GLY A 1 83 ? 16.078 -16.251 16.983 1.00 56.81 83 GLY A O 1
ATOM 653 N N . VAL A 1 84 ? 17.256 -14.960 15.597 1.00 60.12 84 VAL A N 1
ATOM 654 C CA . VAL A 1 84 ? 16.091 -14.596 14.764 1.00 60.12 84 VAL A CA 1
ATOM 655 C C . VAL A 1 84 ? 15.459 -15.824 14.112 1.00 60.12 84 VAL A C 1
ATOM 657 O O . VAL A 1 84 ? 14.238 -15.958 14.067 1.00 60.12 84 VAL A O 1
ATOM 660 N N . TYR A 1 85 ? 16.291 -16.746 13.632 1.00 58.19 85 TYR A N 1
ATOM 661 C CA . TYR A 1 85 ? 15.830 -17.986 13.016 1.00 58.19 85 TYR A CA 1
ATOM 662 C C . TYR A 1 85 ? 15.153 -18.921 14.029 1.00 58.19 85 TYR A C 1
ATOM 664 O O . TYR A 1 85 ? 14.104 -19.497 13.733 1.00 58.19 85 TYR A O 1
ATOM 672 N N . LEU A 1 86 ? 15.732 -19.060 15.226 1.00 57.81 86 LEU A N 1
ATOM 673 C CA . LEU A 1 86 ? 15.173 -19.879 16.302 1.00 57.81 86 LEU A CA 1
ATOM 674 C C . LEU A 1 86 ? 13.870 -19.288 16.849 1.00 57.81 86 LEU A C 1
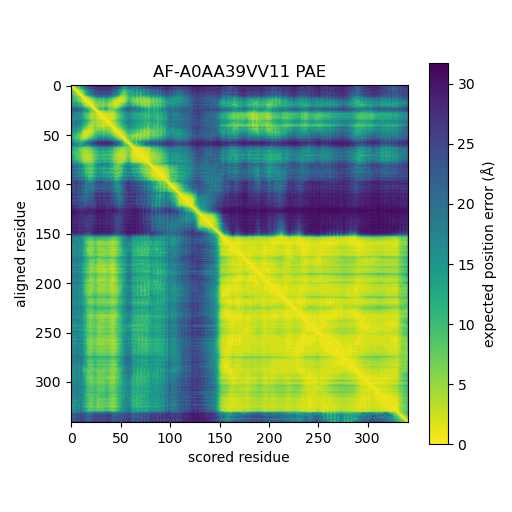ATOM 676 O O . LEU A 1 86 ? 12.896 -20.025 16.981 1.00 57.81 86 LEU A O 1
ATOM 680 N N . THR A 1 87 ? 13.811 -17.972 17.073 1.00 57.81 87 THR A N 1
ATOM 681 C CA . THR A 1 87 ? 12.587 -17.278 17.499 1.00 57.81 87 THR A CA 1
ATOM 682 C C . THR A 1 87 ? 11.491 -17.413 16.446 1.00 57.81 87 THR A C 1
ATOM 684 O O . THR A 1 87 ? 10.364 -17.759 16.785 1.00 57.81 87 THR A O 1
ATOM 687 N N . ALA A 1 88 ? 11.807 -17.249 15.157 1.00 59.41 88 ALA A N 1
ATOM 688 C CA . ALA A 1 88 ? 10.834 -17.445 14.082 1.00 59.41 88 ALA A CA 1
ATOM 689 C C . ALA A 1 88 ? 10.303 -18.890 14.023 1.00 59.41 88 ALA A C 1
ATOM 691 O O . ALA A 1 88 ? 9.104 -19.105 13.841 1.00 59.41 88 ALA A O 1
ATOM 692 N N . LYS A 1 89 ? 11.170 -19.896 14.210 1.00 61.91 89 LYS A N 1
ATOM 693 C CA . LYS A 1 89 ? 10.759 -21.308 14.294 1.00 61.91 89 LYS A CA 1
ATOM 694 C C . LYS A 1 89 ? 9.877 -21.589 15.506 1.00 61.91 89 LYS A C 1
ATOM 696 O O . LYS A 1 89 ? 8.882 -22.295 15.362 1.00 61.91 89 LYS A O 1
ATOM 701 N N . LEU A 1 90 ? 10.232 -21.042 16.667 1.00 55.09 90 LEU A N 1
ATOM 702 C CA . LEU A 1 90 ? 9.461 -21.176 17.900 1.00 55.09 90 LEU A CA 1
ATOM 703 C C . LEU A 1 90 ? 8.073 -20.551 17.736 1.00 55.09 90 LEU A C 1
ATOM 705 O O . LEU A 1 90 ? 7.072 -21.213 17.982 1.00 55.09 90 LEU A O 1
ATOM 709 N N . LEU A 1 91 ? 8.006 -19.321 17.227 1.00 55.34 91 LEU A N 1
ATOM 710 C CA . LEU A 1 91 ? 6.754 -18.615 16.968 1.00 55.34 91 LEU A CA 1
ATOM 711 C C . LEU A 1 91 ? 5.867 -19.358 15.956 1.00 55.34 91 LEU A C 1
ATOM 713 O O . LEU A 1 91 ? 4.668 -19.494 16.176 1.00 55.34 91 LEU A O 1
ATOM 717 N N . LYS A 1 92 ? 6.453 -19.922 14.892 1.00 55.53 92 LYS A N 1
ATOM 718 C CA . LYS A 1 92 ? 5.729 -20.759 13.920 1.00 55.53 92 LYS A CA 1
ATOM 719 C C . LYS A 1 92 ? 5.220 -22.070 14.532 1.00 55.53 92 LYS A C 1
ATOM 721 O O . LYS A 1 92 ? 4.165 -22.560 14.139 1.00 55.53 92 LYS A O 1
ATOM 726 N N . ALA A 1 93 ? 5.955 -22.654 15.480 1.00 53.25 93 ALA A N 1
ATOM 727 C CA . ALA A 1 93 ? 5.489 -23.819 16.226 1.00 53.25 93 ALA A CA 1
ATOM 728 C C . ALA A 1 93 ? 4.320 -23.447 17.152 1.00 53.25 93 ALA A C 1
ATOM 730 O O . ALA A 1 93 ? 3.310 -24.144 17.154 1.00 53.25 93 ALA A O 1
ATOM 731 N N . VAL A 1 94 ? 4.415 -22.325 17.872 1.00 50.19 94 VAL A N 1
ATOM 732 C CA . VAL A 1 94 ? 3.331 -21.810 18.725 1.00 50.19 94 VAL A CA 1
ATOM 733 C C . VAL A 1 94 ? 2.063 -21.552 17.906 1.00 50.19 94 VAL A C 1
ATOM 735 O O . VAL A 1 94 ? 1.000 -22.024 18.299 1.00 50.19 94 VAL A O 1
ATOM 738 N N . ASP A 1 95 ? 2.180 -20.913 16.740 1.00 46.72 95 ASP A N 1
ATOM 739 C CA . ASP A 1 95 ? 1.068 -20.685 15.802 1.00 46.72 95 ASP A CA 1
ATOM 740 C C . ASP A 1 95 ? 0.407 -22.007 15.363 1.00 46.72 95 ASP A C 1
ATOM 742 O O . ASP A 1 95 ? -0.811 -22.168 15.442 1.00 46.72 95 ASP A O 1
ATOM 746 N N . LYS A 1 96 ? 1.216 -23.019 15.011 1.00 48.88 96 LYS A N 1
ATOM 747 C CA . LYS A 1 96 ? 0.732 -24.346 14.590 1.00 48.88 96 LYS A CA 1
ATOM 748 C C . LYS A 1 96 ? -0.015 -25.109 15.692 1.00 48.88 96 LYS A C 1
ATOM 750 O O . LYS A 1 96 ? -0.914 -25.883 15.374 1.00 48.88 96 LYS A O 1
ATOM 755 N N . PHE A 1 97 ? 0.375 -24.943 16.956 1.00 42.81 97 PHE A N 1
ATOM 756 C CA . PHE A 1 97 ? -0.194 -25.704 18.076 1.00 42.81 97 PHE A CA 1
ATOM 757 C C . PHE A 1 97 ? -1.289 -24.964 18.847 1.00 42.81 97 PHE A C 1
ATOM 759 O O . PHE A 1 97 ? -2.074 -25.618 19.529 1.00 42.81 97 PHE A O 1
ATOM 766 N N . ARG A 1 98 ? -1.331 -23.627 18.796 1.00 45.50 98 ARG A N 1
ATOM 767 C CA . ARG A 1 98 ? -2.176 -22.821 19.693 1.00 45.50 98 ARG A CA 1
ATOM 768 C C . ARG A 1 98 ? -3.006 -21.734 19.003 1.00 45.50 98 ARG A C 1
ATOM 770 O O . ARG A 1 98 ? -3.789 -21.077 19.680 1.00 45.50 98 ARG A O 1
ATOM 777 N N . GLY A 1 99 ? -2.876 -21.571 17.686 1.00 44.16 99 GLY A N 1
ATOM 778 C CA . GLY A 1 99 ? -3.642 -20.597 16.910 1.00 44.16 99 GLY A CA 1
ATOM 779 C C . GLY A 1 99 ? -3.163 -19.138 17.050 1.00 44.16 99 GLY A C 1
ATOM 780 O O . GLY A 1 99 ? -2.257 -18.845 17.839 1.00 44.16 99 GLY A O 1
ATOM 781 N N . PRO A 1 100 ? -3.770 -18.206 16.286 1.00 42.78 100 PRO A N 1
ATOM 782 C CA . PRO A 1 100 ? -3.259 -16.842 16.089 1.00 42.78 100 PRO A CA 1
ATOM 783 C C . PRO A 1 100 ? -3.265 -15.971 17.356 1.00 42.78 100 PRO A C 1
ATOM 785 O O . PRO A 1 100 ? -2.376 -15.146 17.557 1.00 42.78 100 PRO A O 1
ATOM 788 N N . GLU A 1 101 ? -4.240 -16.163 18.247 1.00 41.12 101 GLU A N 1
ATOM 789 C CA . GLU A 1 101 ? -4.400 -15.345 19.460 1.00 41.12 101 GLU A CA 1
ATOM 790 C C . GLU A 1 101 ? -3.287 -15.586 20.489 1.00 41.12 101 GLU A C 1
ATOM 792 O O . GLU A 1 101 ? -2.862 -14.675 21.206 1.00 41.12 101 GLU A O 1
ATOM 797 N N . VAL A 1 102 ? -2.755 -16.810 20.537 1.00 43.41 102 VAL A N 1
ATOM 798 C CA . VAL A 1 102 ? -1.668 -17.166 21.451 1.00 43.41 102 VAL A CA 1
ATOM 799 C C . VAL A 1 102 ? -0.327 -16.638 20.934 1.00 43.41 102 VAL A C 1
ATOM 801 O O . VAL A 1 102 ? 0.484 -16.164 21.728 1.00 43.41 102 VAL A O 1
ATOM 804 N N . TYR A 1 103 ? -0.116 -16.613 19.615 1.00 41.34 103 TYR A N 1
ATOM 805 C CA . TYR A 1 103 ? 1.068 -16.015 18.984 1.00 41.34 103 TYR A CA 1
ATOM 806 C C . TYR A 1 103 ? 1.287 -14.548 19.409 1.00 41.34 103 TYR A C 1
ATOM 808 O O . TYR A 1 103 ? 2.405 -14.171 19.769 1.00 41.34 103 TYR A O 1
ATOM 816 N N . LEU A 1 104 ? 0.217 -13.742 19.444 1.00 38.66 104 LEU A N 1
ATOM 817 C CA . LEU A 1 104 ? 0.262 -12.319 19.816 1.00 38.66 104 LEU A CA 1
ATOM 818 C C . LEU A 1 104 ? 0.649 -12.097 21.286 1.00 38.66 104 LEU A C 1
ATOM 820 O O . LEU A 1 104 ? 1.453 -11.218 21.597 1.00 38.66 104 LEU A O 1
ATOM 824 N N . ARG A 1 105 ? 0.127 -12.926 22.200 1.00 41.03 105 ARG A N 1
ATOM 825 C CA . ARG A 1 105 ? 0.484 -12.861 23.629 1.00 41.03 105 ARG A CA 1
ATOM 826 C C . ARG A 1 105 ? 1.930 -13.303 23.882 1.00 41.03 105 ARG A C 1
ATOM 828 O O . ARG A 1 105 ? 2.610 -12.712 24.719 1.00 41.03 105 ARG A O 1
ATOM 835 N N . PHE A 1 106 ? 2.423 -14.299 23.142 1.00 39.97 106 PHE A N 1
ATOM 836 C CA . PHE A 1 106 ? 3.817 -14.752 23.236 1.00 39.97 106 PHE A CA 1
ATOM 837 C C . PHE A 1 106 ? 4.820 -13.707 22.718 1.00 39.97 106 PHE A C 1
ATOM 839 O O . PHE A 1 106 ? 5.885 -13.548 23.317 1.00 39.97 106 PHE A O 1
ATOM 846 N N . SER A 1 107 ? 4.496 -12.959 21.652 1.00 44.25 107 SER A N 1
ATOM 847 C CA . SER A 1 107 ? 5.426 -11.975 21.072 1.00 44.25 107 SER A CA 1
ATOM 848 C C . SER A 1 107 ? 5.683 -10.763 21.977 1.00 44.25 107 SER A C 1
ATOM 850 O O . SER A 1 107 ? 6.752 -10.162 21.899 1.00 44.25 107 SER A O 1
ATOM 852 N N . GLN A 1 108 ? 4.728 -10.396 22.839 1.00 42.16 108 GLN A N 1
ATOM 853 C CA . GLN A 1 108 ? 4.837 -9.222 23.714 1.00 42.16 108 GLN A CA 1
ATOM 854 C C . GLN A 1 108 ? 5.606 -9.485 25.024 1.00 42.16 108 GLN A C 1
ATOM 856 O O . GLN A 1 108 ? 6.189 -8.555 25.578 1.00 42.16 108 GLN A O 1
ATOM 861 N N . VAL A 1 109 ? 5.635 -10.727 25.529 1.00 40.28 109 VAL A N 1
ATOM 862 C CA . VAL A 1 109 ? 6.055 -11.018 26.919 1.00 40.28 109 VAL A CA 1
ATOM 863 C C . VAL A 1 109 ? 7.443 -11.676 27.041 1.00 40.28 109 VAL A C 1
ATOM 865 O O . VAL A 1 109 ? 8.102 -11.516 28.070 1.00 40.28 109 VAL A O 1
ATOM 868 N N . GLU A 1 110 ? 7.938 -12.399 26.029 1.00 49.72 110 GLU A N 1
ATOM 869 C CA . GLU A 1 110 ? 8.995 -13.404 26.266 1.00 49.72 110 GLU A CA 1
ATOM 870 C C . GLU A 1 110 ? 10.396 -13.134 25.698 1.00 49.72 110 GLU A C 1
ATOM 872 O O . GLU A 1 110 ? 11.329 -13.821 26.114 1.00 49.72 110 GLU A O 1
ATOM 877 N N . GLU A 1 111 ? 10.640 -12.128 24.848 1.00 42.00 111 GLU A N 1
ATOM 878 C CA . GLU A 1 111 ? 12.001 -11.937 24.300 1.00 42.00 111 GLU A CA 1
ATOM 879 C C . GLU A 1 111 ? 13.066 -11.668 25.381 1.00 42.00 111 GLU A C 1
ATOM 881 O O . GLU A 1 111 ? 14.197 -12.138 25.258 1.00 42.00 111 GLU A O 1
ATOM 886 N N . ARG A 1 112 ? 12.711 -10.993 26.487 1.00 38.91 112 ARG A N 1
ATOM 887 C CA . ARG A 1 112 ? 13.644 -10.785 27.614 1.00 38.91 112 ARG A CA 1
ATOM 888 C C . ARG A 1 112 ? 13.955 -12.080 28.369 1.00 38.91 112 ARG A C 1
ATOM 890 O O . ARG A 1 112 ? 15.076 -12.246 28.839 1.00 38.91 112 ARG A O 1
ATOM 897 N N . LYS A 1 113 ? 12.989 -13.000 28.463 1.00 41.47 113 LYS A N 1
ATOM 898 C CA . LYS A 1 113 ? 13.152 -14.292 29.149 1.00 41.47 113 LYS A CA 1
ATOM 899 C C . LYS A 1 113 ? 13.897 -15.299 28.275 1.00 41.47 113 LYS A C 1
ATOM 901 O O . LYS A 1 113 ? 14.744 -16.022 28.787 1.00 41.47 113 LYS A O 1
ATOM 906 N N . LEU A 1 114 ? 13.666 -15.282 26.961 1.00 41.66 114 LEU A N 1
ATOM 907 C CA . LEU A 1 114 ? 14.385 -16.129 26.008 1.00 41.66 114 LEU A CA 1
ATOM 908 C C . LEU A 1 114 ? 15.857 -15.709 25.866 1.00 41.66 114 LEU A C 1
ATOM 910 O O . LEU A 1 114 ? 16.729 -16.574 25.829 1.00 41.66 114 LEU A O 1
ATOM 914 N N . LEU A 1 115 ? 16.161 -14.401 25.850 1.00 38.06 115 LEU A N 1
ATOM 915 C CA . LEU A 1 115 ? 17.550 -13.918 25.881 1.00 38.06 115 LEU A CA 1
ATOM 916 C C . LEU A 1 115 ? 18.265 -14.331 27.173 1.00 38.06 115 LEU A C 1
ATOM 918 O O . LEU A 1 115 ? 19.425 -14.728 27.118 1.00 38.06 115 LEU A O 1
ATOM 922 N N . TYR A 1 116 ? 17.571 -14.269 28.314 1.00 39.38 116 TYR A N 1
ATOM 923 C CA . TYR A 1 116 ? 18.097 -14.729 29.599 1.00 39.38 116 TYR A CA 1
ATOM 924 C C . TYR A 1 116 ? 18.346 -16.244 29.594 1.00 39.38 116 TYR A C 1
ATOM 926 O O . TYR A 1 116 ? 19.391 -16.700 30.041 1.00 39.38 116 TYR A O 1
ATOM 934 N N . PHE A 1 117 ? 17.450 -17.031 28.995 1.00 39.31 117 PHE A N 1
ATOM 935 C CA . PHE A 1 117 ? 17.609 -18.481 28.864 1.00 39.31 117 PHE A CA 1
ATOM 936 C C . PHE A 1 117 ? 18.768 -18.872 27.929 1.00 39.31 117 PHE A C 1
ATOM 938 O O . PHE A 1 117 ? 19.556 -19.757 28.249 1.00 39.31 117 PHE A O 1
ATOM 945 N N . VAL A 1 118 ? 18.935 -18.177 26.798 1.00 40.81 118 VAL A N 1
ATOM 946 C CA . VAL A 1 118 ? 20.073 -18.373 25.879 1.00 40.81 118 VAL A CA 1
ATOM 947 C C . VAL A 1 118 ? 21.392 -17.913 26.514 1.00 40.81 118 VAL A C 1
ATOM 949 O O . VAL A 1 118 ? 22.425 -18.541 26.289 1.00 40.81 118 VAL A O 1
ATOM 952 N N . PHE A 1 119 ? 21.367 -16.861 27.336 1.00 38.75 119 PHE A N 1
ATOM 953 C CA . PHE A 1 119 ? 22.512 -16.424 28.138 1.00 38.75 119 PHE A CA 1
ATOM 954 C C . PHE A 1 119 ? 22.911 -17.491 29.173 1.00 38.75 119 PHE A C 1
ATOM 956 O O . PHE A 1 119 ? 24.080 -17.861 29.242 1.00 38.75 119 PHE A O 1
ATOM 963 N N . LEU A 1 120 ? 21.939 -18.070 29.887 1.00 38.09 120 LEU A N 1
ATOM 964 C CA . LEU A 1 120 ? 22.165 -19.161 30.844 1.00 38.09 120 LEU A CA 1
ATOM 965 C C . LEU A 1 120 ? 22.699 -20.444 30.183 1.00 38.09 120 LEU A C 1
ATOM 967 O O . LEU A 1 120 ? 23.593 -21.084 30.733 1.00 38.09 120 LEU A O 1
ATOM 971 N N . LEU A 1 121 ? 22.214 -20.789 28.984 1.00 39.62 121 LEU A N 1
ATOM 972 C CA . LEU A 1 121 ? 22.728 -21.920 28.198 1.00 39.62 121 LEU A CA 1
ATOM 973 C C . LEU A 1 121 ? 24.166 -21.696 27.706 1.00 39.62 121 LEU A C 1
ATOM 975 O O . LEU A 1 121 ? 24.937 -22.648 27.614 1.00 39.62 121 LEU A O 1
ATOM 979 N N . LYS A 1 122 ? 24.537 -20.450 27.390 1.00 36.47 122 LYS A N 1
ATOM 980 C CA . LYS A 1 122 ? 25.876 -20.103 26.893 1.00 36.47 122 LYS A CA 1
ATOM 981 C C . LYS A 1 122 ? 26.925 -20.036 28.010 1.00 36.47 122 LYS A C 1
ATOM 983 O O . LYS A 1 122 ? 28.095 -20.278 27.737 1.00 36.47 122 LYS A O 1
ATOM 988 N N . GLU A 1 123 ? 26.520 -19.734 29.246 1.00 39.69 123 GLU A N 1
ATOM 989 C CA . GLU A 1 123 ? 27.410 -19.718 30.419 1.00 39.69 123 GLU A CA 1
ATOM 990 C C . GLU A 1 123 ? 27.547 -21.076 31.130 1.00 39.69 123 GLU A C 1
ATOM 992 O O . GLU A 1 123 ? 28.278 -21.172 32.112 1.00 39.69 123 GLU A O 1
ATOM 997 N N . GLY A 1 124 ? 26.860 -22.131 30.674 1.00 34.94 124 GLY A N 1
ATOM 998 C CA . GLY A 1 124 ? 26.976 -23.470 31.269 1.00 34.94 124 GLY A CA 1
ATOM 999 C C . GLY A 1 124 ? 26.499 -23.567 32.726 1.00 34.94 124 GLY A C 1
ATOM 1000 O O . GLY A 1 124 ? 26.814 -24.532 33.414 1.00 34.94 124 GLY A O 1
ATOM 1001 N N . LYS A 1 125 ? 25.733 -22.584 33.215 1.00 44.00 125 LYS A N 1
ATOM 1002 C CA . LYS A 1 125 ? 25.233 -22.519 34.598 1.00 44.00 125 LYS A CA 1
ATOM 1003 C C . LYS A 1 125 ? 23.815 -23.073 34.721 1.00 44.00 125 LYS A C 1
ATOM 1005 O O . LYS A 1 125 ? 22.911 -22.355 35.138 1.00 44.00 125 LYS A O 1
ATOM 1010 N N . ILE A 1 126 ? 23.604 -24.336 34.360 1.00 39.22 126 ILE A N 1
ATOM 1011 C CA . ILE A 1 126 ? 22.434 -25.093 34.832 1.00 39.22 126 ILE A CA 1
ATOM 1012 C C . ILE A 1 126 ? 22.905 -26.510 35.169 1.00 39.22 126 ILE A C 1
ATOM 1014 O O . ILE A 1 126 ? 22.920 -27.392 34.314 1.00 39.22 126 ILE A O 1
ATOM 1018 N N . VAL A 1 127 ? 23.313 -26.690 36.426 1.00 38.50 127 VAL A N 1
ATOM 1019 C CA . VAL A 1 127 ? 23.459 -27.991 37.089 1.00 38.50 127 VAL A CA 1
ATOM 1020 C C . VAL A 1 127 ? 22.229 -28.164 37.989 1.00 38.50 127 VAL A C 1
ATOM 1022 O O . VAL A 1 127 ? 21.911 -27.264 38.759 1.00 38.50 127 VAL A O 1
ATOM 1025 N N . GLU A 1 128 ? 21.520 -29.273 37.761 1.00 45.09 128 GLU A N 1
ATOM 1026 C CA . GLU A 1 128 ? 20.672 -30.059 38.679 1.00 45.09 128 GLU A CA 1
ATOM 1027 C C . GLU A 1 128 ? 19.796 -29.306 39.708 1.00 45.09 128 GLU A C 1
ATOM 1029 O O . GLU A 1 128 ? 20.257 -28.890 40.760 1.00 45.09 128 GLU A O 1
ATOM 1034 N N . ASP A 1 129 ? 18.500 -29.135 39.393 1.00 42.31 129 ASP A N 1
ATOM 1035 C CA . ASP A 1 129 ? 17.371 -29.755 40.127 1.00 42.31 129 ASP A CA 1
ATOM 1036 C C . ASP A 1 129 ? 16.008 -29.055 39.903 1.00 42.31 129 ASP A C 1
ATOM 1038 O O . ASP A 1 129 ? 15.856 -27.833 39.914 1.00 42.31 129 ASP A O 1
ATOM 1042 N N . ALA A 1 130 ? 14.979 -29.885 39.683 1.00 45.78 130 ALA A N 1
ATOM 1043 C CA . ALA A 1 130 ? 13.540 -29.572 39.623 1.00 45.78 130 ALA A CA 1
ATOM 1044 C C . ALA A 1 130 ? 12.978 -28.518 38.612 1.00 45.78 130 ALA A C 1
ATOM 1046 O O . ALA A 1 130 ? 11.979 -27.856 38.926 1.00 45.78 130 ALA A O 1
ATOM 1047 N N . PRO A 1 131 ? 13.476 -28.370 37.363 1.00 45.72 131 PRO A N 1
ATOM 1048 C CA . PRO A 1 131 ? 12.877 -27.456 36.376 1.00 45.72 131 PRO A CA 1
ATOM 1049 C C . PRO A 1 131 ? 11.592 -28.000 35.723 1.00 45.72 131 PRO A C 1
ATOM 1051 O O . PRO A 1 131 ? 10.718 -27.228 35.327 1.00 45.72 131 PRO A O 1
ATOM 1054 N N . VAL A 1 132 ? 11.432 -29.324 35.638 1.00 43.25 132 VAL A N 1
ATOM 1055 C CA . VAL A 1 132 ? 10.301 -29.958 34.934 1.00 43.25 132 VAL A CA 1
ATOM 1056 C C . VAL A 1 132 ? 8.985 -29.778 35.700 1.00 43.25 132 VAL A C 1
ATOM 1058 O O . VAL A 1 132 ? 7.957 -29.487 35.096 1.00 43.25 132 VAL A O 1
ATOM 1061 N N . LEU A 1 133 ? 9.009 -29.850 37.034 1.00 37.50 133 LEU A N 1
ATOM 1062 C CA . LEU A 1 133 ? 7.810 -29.703 37.871 1.00 37.50 133 LEU A CA 1
ATOM 1063 C C . LEU A 1 133 ? 7.276 -28.256 37.881 1.00 37.50 133 LEU A C 1
ATOM 1065 O O . LEU A 1 133 ? 6.069 -28.035 37.810 1.00 37.50 133 LEU A O 1
ATOM 1069 N N . LYS A 1 134 ? 8.178 -27.261 37.879 1.00 38.38 134 LYS A N 1
ATOM 1070 C CA . LYS A 1 134 ? 7.823 -25.839 37.712 1.00 38.38 134 LYS A CA 1
ATOM 1071 C C . LYS A 1 134 ? 7.281 -25.547 36.312 1.00 38.38 134 LYS A C 1
ATOM 1073 O O . LYS A 1 134 ? 6.383 -24.719 36.181 1.00 38.38 134 LYS A O 1
ATOM 1078 N N . MET A 1 135 ? 7.777 -26.249 35.287 1.00 42.66 135 MET A N 1
ATOM 1079 C CA . MET A 1 135 ? 7.251 -26.166 33.922 1.00 42.66 135 MET A CA 1
ATOM 1080 C C . MET A 1 135 ? 5.797 -26.655 33.859 1.00 42.66 135 MET A C 1
ATOM 1082 O O . MET A 1 135 ? 4.950 -25.955 33.310 1.00 42.66 135 MET A O 1
ATOM 1086 N N . TRP A 1 136 ? 5.480 -27.793 34.487 1.00 39.28 136 TRP A N 1
ATOM 1087 C CA . TRP A 1 136 ? 4.108 -28.311 34.544 1.00 39.28 136 TRP A CA 1
ATOM 1088 C C . TRP A 1 136 ? 3.165 -27.417 35.354 1.00 39.28 136 TRP A C 1
ATOM 1090 O O . TRP A 1 136 ? 2.047 -27.188 34.908 1.00 39.28 136 TRP A O 1
ATOM 1100 N N . TYR A 1 137 ? 3.621 -26.840 36.471 1.00 40.50 137 TYR A N 1
ATOM 1101 C CA . TYR A 1 137 ? 2.822 -25.910 37.286 1.00 40.50 137 TYR A CA 1
ATOM 1102 C C . TYR A 1 137 ? 2.498 -24.592 36.553 1.00 40.50 137 TYR A C 1
ATOM 1104 O O . TYR A 1 137 ? 1.403 -24.046 36.669 1.00 40.50 137 TYR A O 1
ATOM 1112 N N . LEU A 1 138 ? 3.435 -24.088 35.743 1.00 44.62 138 LEU A N 1
ATOM 1113 C CA . LEU A 1 138 ? 3.205 -22.939 34.861 1.00 44.62 138 LEU A CA 1
ATOM 1114 C C . LEU A 1 138 ? 2.256 -23.288 33.712 1.00 44.62 138 LEU A C 1
ATOM 1116 O O . LEU A 1 138 ? 1.373 -22.495 33.395 1.00 44.62 138 LEU A O 1
ATOM 1120 N N . VAL A 1 139 ? 2.402 -24.472 33.110 1.00 51.31 139 VAL A N 1
ATOM 1121 C CA . VAL A 1 139 ? 1.515 -24.957 32.042 1.00 51.31 139 VAL A CA 1
ATOM 1122 C C . VAL A 1 139 ? 0.084 -2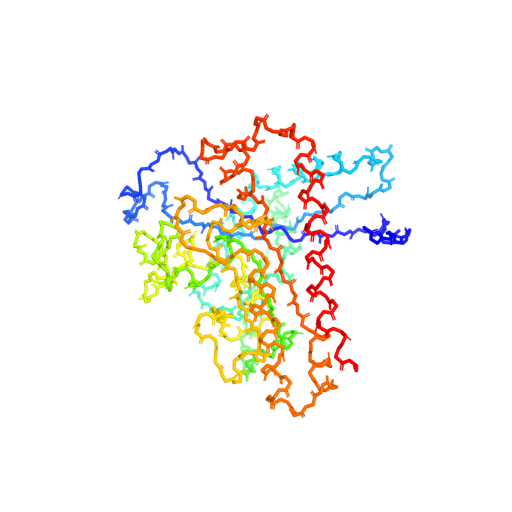5.150 32.555 1.00 51.31 139 VAL A C 1
ATOM 1124 O O . VAL A 1 139 ? -0.851 -24.765 31.853 1.00 51.31 139 VAL A O 1
ATOM 1127 N N . THR A 1 140 ? -0.109 -25.651 33.780 1.00 45.62 140 THR A N 1
ATOM 1128 C CA . THR A 1 140 ? -1.441 -25.794 34.390 1.00 45.62 140 THR A CA 1
ATOM 1129 C C . THR A 1 140 ? -2.063 -24.440 34.754 1.00 45.62 140 THR A C 1
ATOM 1131 O O . THR A 1 140 ? -3.217 -24.195 34.400 1.00 45.62 140 THR A O 1
ATOM 1134 N N . LEU A 1 141 ? -1.302 -23.500 35.331 1.00 44.22 141 LEU A N 1
ATOM 1135 C CA . LEU A 1 141 ? -1.759 -22.115 35.560 1.00 44.22 141 LEU A CA 1
ATOM 1136 C C . LEU A 1 141 ? -2.114 -21.374 34.254 1.00 44.22 141 LEU A C 1
ATOM 1138 O O . LEU A 1 141 ? -3.077 -20.608 34.206 1.00 44.22 141 LEU A O 1
ATOM 1142 N N . LEU A 1 142 ? -1.380 -21.633 33.168 1.00 42.97 142 LEU A N 1
ATOM 1143 C CA . LEU A 1 142 ? -1.658 -21.088 31.832 1.00 42.97 142 LEU A CA 1
ATOM 1144 C C . LEU A 1 142 ? -2.874 -21.753 31.166 1.00 42.97 142 LEU A C 1
ATOM 1146 O O . LEU A 1 142 ? -3.607 -21.090 30.434 1.00 42.97 142 LEU A O 1
ATOM 1150 N N . SER A 1 143 ? -3.141 -23.030 31.450 1.00 37.97 143 SER A N 1
ATOM 1151 C CA . SER A 1 143 ? -4.340 -23.716 30.955 1.00 37.97 143 SER A CA 1
ATOM 1152 C C . SER A 1 143 ? -5.630 -23.219 31.622 1.00 37.97 143 SER A C 1
ATOM 1154 O O . SER A 1 143 ? -6.651 -23.123 30.947 1.00 37.97 143 SER A O 1
ATOM 1156 N N . LEU A 1 144 ? -5.582 -22.774 32.888 1.00 33.62 144 LEU A N 1
ATOM 1157 C CA . LEU A 1 144 ? -6.742 -22.161 33.556 1.00 33.62 144 LEU A CA 1
ATOM 1158 C C . LEU A 1 144 ? -7.075 -20.745 33.049 1.00 33.62 144 LEU A C 1
ATOM 1160 O O . LEU A 1 144 ? -8.233 -20.342 33.105 1.00 33.62 144 LEU A O 1
ATOM 1164 N N . SER A 1 145 ? -6.111 -19.999 32.495 1.00 41.12 145 SER A N 1
ATOM 1165 C CA . SER A 1 145 ? -6.391 -18.685 31.878 1.00 41.12 145 SER A CA 1
ATOM 1166 C C . SER A 1 145 ? -6.968 -18.778 30.456 1.00 41.12 145 SER A C 1
ATOM 1168 O O . SER A 1 145 ? -7.327 -17.759 29.867 1.00 41.12 145 SER A O 1
ATOM 1170 N N . SER A 1 146 ? -7.114 -19.998 29.922 1.00 38.03 146 SER A N 1
ATOM 1171 C CA . SER A 1 146 ? -7.686 -20.275 28.596 1.00 38.03 146 SER A CA 1
ATOM 1172 C C . SER A 1 146 ? -9.222 -20.392 28.596 1.00 38.03 146 SER A C 1
ATOM 1174 O O . SER A 1 146 ? -9.807 -20.692 27.562 1.00 38.03 146 SER A O 1
ATOM 1176 N N . LEU A 1 147 ? -9.893 -20.141 29.730 1.00 34.00 147 LEU A N 1
ATOM 1177 C CA . LEU A 1 147 ? -11.362 -20.154 29.838 1.00 34.00 147 LEU A CA 1
ATOM 1178 C C . LEU A 1 147 ? -12.033 -18.793 29.585 1.00 34.00 147 LEU A C 1
ATOM 1180 O O . LEU A 1 147 ? -13.254 -18.694 29.663 1.00 34.00 147 LEU A O 1
ATOM 1184 N N . VAL A 1 148 ? -11.277 -17.752 29.227 1.00 36.66 148 VAL A N 1
ATOM 1185 C CA . VAL A 1 148 ? -11.857 -16.473 28.787 1.00 36.66 148 VAL A CA 1
ATOM 1186 C C . VAL A 1 148 ? -11.766 -16.387 27.266 1.00 36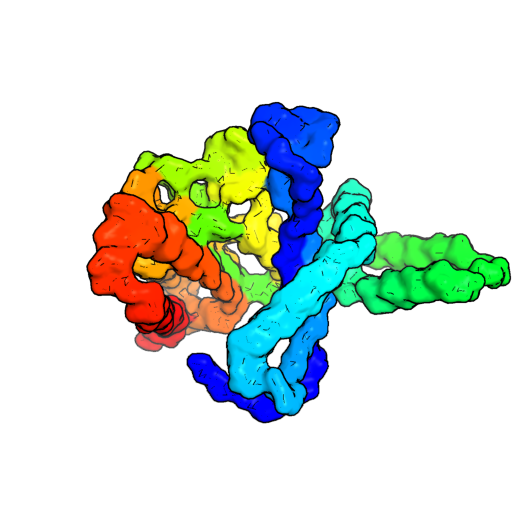.66 148 VAL A C 1
ATOM 1188 O O . VAL A 1 148 ? -10.850 -15.783 26.713 1.00 36.66 148 VAL A O 1
ATOM 1191 N N . ASN A 1 149 ? -12.731 -17.021 26.596 1.00 41.72 149 ASN A N 1
ATOM 1192 C CA . ASN A 1 149 ? -13.060 -16.728 25.203 1.00 41.72 149 ASN A CA 1
ATOM 1193 C C . ASN A 1 149 ? -13.616 -15.299 25.145 1.00 41.72 149 ASN A C 1
ATOM 1195 O O . ASN A 1 149 ? -14.781 -15.058 25.457 1.00 41.72 149 ASN A O 1
ATOM 1199 N N . GLY A 1 150 ? -12.774 -14.351 24.757 1.00 39.00 150 GLY A N 1
ATOM 1200 C CA . GLY A 1 150 ? -13.196 -13.026 24.333 1.00 39.00 150 GLY A CA 1
ATOM 1201 C C . GLY A 1 150 ? -12.406 -12.687 23.086 1.00 39.00 150 GLY A C 1
ATOM 1202 O O . GLY A 1 150 ? -11.213 -12.414 23.205 1.00 39.00 150 GLY A O 1
ATOM 1203 N N . GLY A 1 151 ? -13.051 -12.744 21.915 1.00 43.53 151 GLY A N 1
ATOM 1204 C CA . GLY A 1 151 ? -12.466 -12.238 20.673 1.00 43.53 151 GLY A CA 1
ATOM 1205 C C . GLY A 1 151 ? -11.917 -10.840 20.941 1.00 43.53 151 GLY A C 1
ATOM 1206 O O . GLY A 1 151 ? -12.635 -9.977 21.455 1.00 43.53 151 GLY A O 1
ATOM 1207 N N . GLY A 1 152 ? -10.612 -10.669 20.740 1.00 54.53 152 GLY A N 1
ATOM 1208 C CA . GLY A 1 152 ? -9.924 -9.449 21.135 1.00 54.53 152 GLY A CA 1
ATOM 1209 C C . GLY A 1 152 ? -10.498 -8.263 20.372 1.00 54.53 152 GLY A C 1
ATOM 1210 O O . GLY A 1 152 ? -10.438 -8.233 19.150 1.00 54.53 152 GLY A O 1
ATOM 1211 N N . VAL A 1 153 ? -11.053 -7.280 21.082 1.00 71.25 153 VAL A N 1
ATOM 1212 C CA . VAL A 1 153 ? -11.475 -6.019 20.461 1.00 71.25 153 VAL A CA 1
ATOM 1213 C C . VAL A 1 153 ? -10.248 -5.390 19.781 1.00 71.25 153 VAL A C 1
ATOM 1215 O O . VAL A 1 153 ? -9.212 -5.269 20.446 1.00 71.25 153 VAL A O 1
ATOM 1218 N N . PRO A 1 154 ? -10.332 -4.981 18.497 1.00 83.75 154 PRO A N 1
ATOM 1219 C CA . PRO A 1 154 ? -9.226 -4.317 17.824 1.00 83.75 154 PRO A CA 1
ATOM 1220 C C . PRO A 1 154 ? -8.704 -3.126 18.637 1.00 83.75 154 PRO A C 1
ATOM 1222 O O . PRO A 1 154 ? -9.482 -2.335 19.171 1.00 83.75 154 PRO A O 1
ATOM 1225 N N . GLN A 1 155 ? -7.382 -2.966 18.704 1.00 86.00 155 GLN A N 1
ATOM 1226 C CA . GLN A 1 155 ? -6.726 -1.879 19.444 1.00 86.00 155 GLN A CA 1
ATOM 1227 C C . GLN A 1 155 ? -7.088 -0.492 18.892 1.00 86.00 155 GLN A C 1
ATOM 1229 O O . GLN A 1 155 ? -7.033 0.504 19.612 1.00 86.00 155 GLN A O 1
ATOM 1234 N N . VAL A 1 156 ? -7.454 -0.432 17.610 1.00 89.81 156 VAL A N 1
ATOM 1235 C CA . VAL A 1 156 ? -7.959 0.760 16.929 1.00 89.81 156 VAL A CA 1
ATOM 1236 C C . VAL A 1 156 ? -9.222 0.404 16.150 1.00 89.81 156 VAL A C 1
ATOM 1238 O O . VAL A 1 156 ? -9.320 -0.711 15.639 1.00 89.81 156 VAL A O 1
ATOM 1241 N N . PRO A 1 157 ? -10.185 1.328 16.005 1.00 93.88 157 PRO A N 1
ATOM 1242 C CA . PRO A 1 157 ? -11.448 1.022 15.337 1.00 93.88 157 PRO A CA 1
ATOM 1243 C C . PRO A 1 157 ? -11.306 0.782 13.825 1.00 93.88 157 PRO A C 1
ATOM 1245 O O . PRO A 1 157 ? -12.175 0.156 13.223 1.00 93.88 157 PRO A O 1
AT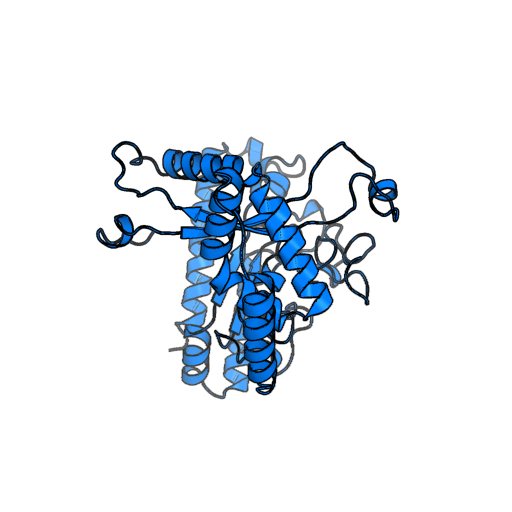OM 1248 N N . CYS A 1 158 ? -10.232 1.280 13.203 1.00 95.56 158 CYS A N 1
ATOM 1249 C CA . CYS A 1 158 ? -10.079 1.297 11.751 1.00 95.56 158 CYS A CA 1
ATOM 1250 C C . CYS A 1 158 ? -8.618 1.352 11.304 1.00 95.56 158 CYS A C 1
ATOM 1252 O O . CYS A 1 158 ? -7.769 1.965 11.959 1.00 95.56 158 CYS A O 1
ATOM 1254 N N . TYR A 1 159 ? -8.346 0.750 10.144 1.00 96.25 159 TYR A N 1
ATOM 1255 C CA . TYR A 1 159 ? -7.024 0.745 9.522 1.00 96.25 159 TYR A CA 1
ATOM 1256 C C . TYR A 1 159 ? -7.095 0.996 8.005 1.00 96.25 159 TYR A C 1
ATOM 1258 O O . TYR A 1 159 ? -7.613 0.177 7.248 1.00 96.25 159 TYR A O 1
ATOM 1266 N N . PHE A 1 160 ? -6.553 2.129 7.548 1.00 97.25 160 PHE A N 1
ATOM 1267 C CA . PHE A 1 160 ? -6.506 2.509 6.132 1.00 97.25 160 PHE A CA 1
ATOM 1268 C C . PHE A 1 160 ? -5.102 2.354 5.547 1.00 97.25 160 PHE A C 1
ATOM 1270 O O . PHE A 1 160 ? -4.100 2.717 6.167 1.00 97.25 160 PHE A O 1
ATOM 1277 N N . ILE A 1 161 ? -5.024 1.813 4.330 1.00 98.25 161 ILE A N 1
ATOM 1278 C CA . ILE A 1 161 ? -3.752 1.403 3.723 1.00 98.25 161 ILE A CA 1
ATOM 1279 C C . ILE A 1 161 ? -3.617 2.004 2.326 1.00 98.25 161 ILE A C 1
ATOM 1281 O O . ILE A 1 161 ? -4.472 1.801 1.469 1.00 98.25 161 ILE A O 1
ATOM 1285 N N . PHE A 1 162 ? -2.503 2.682 2.086 1.00 98.06 162 PHE A N 1
ATOM 1286 C CA . PHE A 1 162 ? -2.087 3.238 0.804 1.00 98.06 162 PHE A CA 1
ATOM 1287 C C . PHE A 1 162 ? -0.752 2.626 0.406 1.00 98.06 162 PHE A C 1
ATOM 1289 O O . PHE A 1 162 ? 0.115 2.377 1.251 1.00 98.06 162 PHE A O 1
ATOM 1296 N N . GLY A 1 163 ? -0.541 2.418 -0.887 1.00 96.81 163 GLY A N 1
ATOM 1297 C CA . GLY A 1 163 ? 0.750 1.930 -1.337 1.00 96.81 163 GLY A CA 1
ATOM 1298 C C . GLY A 1 163 ? 0.778 1.273 -2.699 1.00 96.81 163 GLY A C 1
ATOM 1299 O O . GLY A 1 163 ? -0.114 1.431 -3.536 1.00 96.81 163 GLY A O 1
ATOM 1300 N N . SER A 1 164 ? 1.851 0.515 -2.902 1.00 96.38 164 SER A N 1
ATOM 1301 C CA . SER A 1 164 ? 2.086 -0.258 -4.113 1.00 96.38 164 SER A CA 1
ATOM 1302 C C . SER A 1 164 ? 1.847 -1.764 -3.908 1.00 96.38 164 SER A C 1
ATOM 1304 O O . SER A 1 164 ? 1.118 -2.185 -3.008 1.00 96.38 164 SER A O 1
ATOM 1306 N N . SER A 1 165 ? 2.488 -2.609 -4.715 1.00 95.44 165 SER A N 1
ATOM 1307 C CA . SER A 1 165 ? 2.389 -4.076 -4.654 1.00 95.44 165 SER A CA 1
ATOM 1308 C C . SER A 1 165 ? 2.742 -4.682 -3.290 1.00 95.44 165 SER A C 1
ATOM 1310 O O . SER A 1 165 ? 2.303 -5.786 -2.988 1.00 95.44 165 SER A O 1
ATOM 1312 N N . LEU A 1 166 ? 3.526 -3.985 -2.458 1.00 91.81 166 LEU A N 1
ATOM 1313 C CA . LEU A 1 166 ? 3.880 -4.452 -1.109 1.00 91.81 166 LEU A CA 1
ATOM 1314 C C . LEU A 1 166 ? 2.682 -4.493 -0.148 1.00 91.81 166 LEU A C 1
ATOM 1316 O O . LEU A 1 166 ? 2.719 -5.232 0.836 1.00 91.81 166 LEU A O 1
ATOM 1320 N N . TYR A 1 167 ? 1.642 -3.712 -0.439 1.00 96.06 167 TYR A N 1
ATOM 1321 C CA . TYR A 1 167 ? 0.448 -3.575 0.392 1.00 96.06 167 TYR A CA 1
ATOM 1322 C C . TYR A 1 167 ? -0.838 -3.972 -0.339 1.00 96.06 167 TYR A C 1
ATOM 1324 O O . TYR A 1 167 ? -1.844 -4.208 0.324 1.00 96.06 167 TYR A O 1
ATOM 1332 N N . ASP A 1 168 ? -0.814 -4.094 -1.671 1.00 97.50 168 ASP A N 1
ATOM 1333 C CA . ASP A 1 168 ? -1.967 -4.535 -2.460 1.00 97.50 168 ASP A CA 1
ATOM 1334 C C . ASP A 1 168 ? -2.438 -5.926 -2.015 1.00 97.50 168 ASP A C 1
ATOM 1336 O O . ASP A 1 168 ? -1.645 -6.855 -1.807 1.00 97.50 168 ASP A O 1
ATOM 1340 N N . ASN A 1 169 ? -3.748 -6.042 -1.842 1.00 96.50 169 ASN A N 1
ATOM 1341 C CA . ASN A 1 169 ? -4.434 -7.252 -1.435 1.00 96.50 169 ASN A CA 1
ATOM 1342 C C . ASN A 1 169 ? -5.534 -7.703 -2.404 1.00 96.50 169 ASN A C 1
ATOM 1344 O O . ASN A 1 169 ? -6.324 -8.579 -2.047 1.00 96.50 169 ASN A O 1
ATOM 1348 N N . GLY A 1 170 ? -5.566 -7.139 -3.614 1.00 96.75 170 GLY A N 1
ATOM 1349 C CA . GLY A 1 170 ? -6.475 -7.554 -4.679 1.00 96.75 170 GLY A CA 1
ATOM 1350 C C . GLY A 1 170 ? -7.058 -6.427 -5.526 1.00 96.75 170 GLY A C 1
ATOM 1351 O O . GLY A 1 170 ? -7.857 -6.724 -6.413 1.00 96.75 170 GLY A O 1
ATOM 1352 N N . ASN A 1 171 ? -6.678 -5.162 -5.318 1.00 97.75 171 ASN A N 1
ATOM 1353 C CA . ASN A 1 171 ? -7.203 -4.055 -6.125 1.00 97.75 171 ASN A CA 1
ATOM 1354 C C . ASN A 1 171 ? -6.826 -4.209 -7.601 1.00 97.75 171 ASN A C 1
ATOM 1356 O O . ASN A 1 171 ? -7.649 -3.955 -8.480 1.00 97.75 171 ASN A O 1
ATOM 1360 N N . ASN A 1 172 ? -5.617 -4.699 -7.894 1.00 97.25 172 ASN A N 1
ATOM 1361 C CA . ASN A 1 172 ? -5.173 -4.885 -9.275 1.00 97.25 172 ASN A CA 1
ATOM 1362 C C . ASN A 1 172 ? -5.932 -5.979 -10.038 1.00 97.25 172 ASN A C 1
ATOM 1364 O O . ASN A 1 172 ? -5.879 -6.010 -11.268 1.00 97.25 172 ASN A O 1
ATOM 1368 N N . ASN A 1 173 ? -6.671 -6.853 -9.350 1.00 96.50 173 ASN A N 1
ATOM 1369 C CA . ASN A 1 173 ? -7.424 -7.928 -9.999 1.00 96.50 173 ASN A CA 1
ATOM 1370 C C . ASN A 1 173 ? -8.564 -7.392 -10.878 1.00 96.50 173 ASN A C 1
ATOM 1372 O O . ASN A 1 173 ? -8.969 -8.072 -11.817 1.00 96.50 173 ASN A O 1
ATOM 1376 N N . ALA A 1 174 ? -9.047 -6.177 -10.598 1.00 92.12 174 ALA A N 1
ATOM 1377 C CA . ALA A 1 174 ? -10.116 -5.524 -11.347 1.00 92.12 174 ALA A CA 1
ATOM 1378 C C . ALA A 1 174 ? -9.666 -4.953 -12.706 1.00 92.12 174 ALA A C 1
ATOM 1380 O O . ALA A 1 174 ? -10.503 -4.493 -13.479 1.00 92.12 174 ALA A O 1
ATOM 1381 N N . PHE A 1 175 ? -8.363 -4.964 -13.010 1.00 93.25 175 PHE A N 1
ATOM 1382 C CA . PHE A 1 175 ? -7.810 -4.305 -14.191 1.00 93.25 175 PHE A CA 1
ATOM 1383 C C . PHE A 1 175 ? -7.118 -5.273 -15.153 1.00 93.25 175 PHE A C 1
ATOM 1385 O O . PHE A 1 175 ? -6.565 -6.307 -14.767 1.00 93.25 175 PHE A O 1
ATOM 1392 N N . VAL A 1 176 ? -7.080 -4.889 -16.431 1.00 92.69 176 VAL A N 1
ATOM 1393 C CA . VAL A 1 176 ? -6.192 -5.502 -17.425 1.00 92.69 176 VAL A CA 1
ATOM 1394 C C . VAL A 1 176 ? -4.804 -4.879 -17.263 1.00 92.69 176 VAL A C 1
ATOM 1396 O O . VAL A 1 176 ? -4.541 -3.765 -17.712 1.00 92.69 176 VAL A O 1
ATOM 1399 N N . THR A 1 177 ? -3.931 -5.582 -16.543 1.00 95.44 177 THR A N 1
ATOM 1400 C CA . THR A 1 177 ? -2.571 -5.128 -16.221 1.00 95.44 177 THR A CA 1
ATOM 1401 C C . THR A 1 177 ? -1.633 -6.315 -16.007 1.00 95.44 177 THR A C 1
ATOM 1403 O O . THR A 1 177 ? -2.056 -7.385 -15.551 1.00 95.44 177 THR A O 1
ATOM 1406 N N . ALA A 1 178 ? -0.357 -6.138 -16.347 1.00 94.31 178 ALA A N 1
ATOM 1407 C CA . ALA A 1 178 ? 0.712 -7.086 -16.046 1.00 94.31 178 ALA A CA 1
ATOM 1408 C C . ALA A 1 178 ? 1.077 -7.072 -14.551 1.00 94.31 178 ALA A C 1
ATOM 1410 O O . ALA A 1 178 ? 1.605 -8.052 -14.028 1.00 94.31 178 ALA A O 1
ATOM 1411 N N . ALA A 1 179 ? 0.745 -5.995 -13.833 1.00 95.06 179 ALA A N 1
ATOM 1412 C CA . ALA A 1 179 ? 0.953 -5.871 -12.396 1.00 95.06 179 ALA A CA 1
ATOM 1413 C C . ALA A 1 179 ? -0.174 -6.557 -11.599 1.00 95.06 179 ALA A C 1
ATOM 1415 O O . ALA A 1 179 ? -0.872 -5.903 -10.828 1.00 95.06 179 ALA A O 1
ATOM 1416 N N . ARG A 1 180 ? -0.376 -7.866 -11.794 1.00 94.88 180 ARG A N 1
ATOM 1417 C CA . ARG A 1 180 ? -1.323 -8.692 -11.019 1.00 94.88 180 ARG A CA 1
ATOM 1418 C C . ARG A 1 180 ? -0.601 -9.837 -10.318 1.00 94.88 180 ARG A C 1
ATOM 1420 O O . ARG A 1 180 ? 0.415 -10.321 -10.806 1.00 94.88 180 ARG A O 1
ATOM 1427 N N . ALA A 1 181 ? -1.159 -10.276 -9.194 1.00 95.00 181 ALA A N 1
ATOM 1428 C CA . ALA A 1 181 ? -0.678 -11.414 -8.407 1.00 95.00 181 ALA A CA 1
ATOM 1429 C C . ALA A 1 181 ? -1.829 -12.380 -8.052 1.00 95.00 181 ALA A C 1
ATOM 1431 O O . ALA A 1 181 ? -1.903 -12.931 -6.955 1.00 95.00 181 ALA A O 1
ATOM 1432 N N . ASN A 1 182 ? -2.771 -12.557 -8.982 1.00 95.06 182 ASN A N 1
ATOM 1433 C CA . ASN A 1 182 ? -3.918 -13.465 -8.866 1.00 95.06 182 ASN A CA 1
ATOM 1434 C C . ASN A 1 182 ? -3.682 -14.821 -9.555 1.00 95.06 182 ASN A C 1
ATOM 1436 O O . ASN A 1 182 ? -4.624 -15.454 -10.023 1.00 95.06 182 ASN A O 1
ATOM 1440 N N . TYR A 1 183 ? -2.429 -15.268 -9.620 1.00 94.19 183 TYR A N 1
ATOM 1441 C CA . TYR A 1 183 ? -2.034 -16.545 -10.213 1.00 94.19 183 TYR A CA 1
ATOM 1442 C C . TYR A 1 183 ? -0.947 -17.230 -9.365 1.00 94.19 183 TYR A C 1
ATOM 1444 O O . TYR A 1 183 ? -0.231 -16.554 -8.624 1.00 94.19 183 TYR A O 1
ATOM 1452 N N . PRO A 1 184 ? -0.789 -18.564 -9.441 1.00 90.81 184 PRO A N 1
ATOM 1453 C CA . PRO A 1 184 ? 0.273 -19.269 -8.724 1.00 90.81 184 PRO A CA 1
ATOM 1454 C C . PRO A 1 184 ? 1.674 -18.778 -9.133 1.00 90.81 184 PRO A C 1
ATOM 1456 O O . PRO A 1 184 ? 1.901 -18.517 -10.312 1.00 90.81 184 PRO A O 1
ATOM 1459 N N . PRO A 1 185 ? 2.647 -18.685 -8.211 1.00 91.25 185 PRO A N 1
ATOM 1460 C CA . PRO A 1 185 ? 2.643 -19.204 -6.838 1.00 91.25 185 PRO A CA 1
ATOM 1461 C C . PRO A 1 185 ? 2.149 -18.197 -5.779 1.00 91.25 185 PRO A C 1
ATOM 1463 O O . PRO A 1 185 ? 2.363 -18.400 -4.581 1.00 91.25 185 PRO A O 1
ATOM 1466 N N . TYR A 1 186 ? 1.550 -17.074 -6.184 1.00 93.38 186 TYR A N 1
ATOM 1467 C CA . TYR A 1 186 ? 1.017 -16.101 -5.233 1.00 93.38 186 TYR A CA 1
ATOM 1468 C C . TYR A 1 186 ? -0.159 -16.695 -4.454 1.00 93.38 186 TYR A C 1
ATOM 1470 O O . TYR A 1 186 ? -0.970 -17.432 -5.005 1.00 93.38 186 TYR A O 1
ATOM 1478 N N . GLY A 1 187 ? -0.241 -16.402 -3.157 1.00 90.56 187 GLY A N 1
ATOM 1479 C CA . GLY A 1 187 ? -1.293 -16.940 -2.288 1.00 90.56 187 GLY A CA 1
ATOM 1480 C C . GLY A 1 187 ? -1.262 -18.459 -2.061 1.00 90.56 187 GLY A C 1
ATOM 1481 O O . GLY A 1 187 ? -2.271 -18.994 -1.617 1.00 90.56 187 GLY A O 1
ATOM 1482 N N . ILE A 1 188 ? -0.150 -19.156 -2.340 1.00 88.19 188 ILE A N 1
ATOM 1483 C CA . ILE A 1 188 ? -0.003 -20.605 -2.085 1.00 88.19 188 ILE A CA 1
ATOM 1484 C C . ILE A 1 188 ? -0.257 -21.010 -0.619 1.00 88.19 188 ILE A C 1
ATOM 1486 O O . ILE A 1 188 ? -0.704 -22.124 -0.364 1.00 88.19 188 ILE A O 1
ATOM 1490 N N . ASP A 1 189 ? -0.032 -20.109 0.339 1.00 85.38 189 ASP A N 1
ATOM 1491 C CA . ASP A 1 189 ? -0.293 -20.346 1.763 1.00 85.38 189 ASP A CA 1
ATOM 1492 C C . ASP A 1 189 ? -1.769 -20.128 2.139 1.00 85.38 189 ASP A C 1
ATOM 1494 O O . ASP A 1 189 ? -2.199 -20.511 3.229 1.00 85.38 189 ASP A O 1
ATOM 1498 N N . PHE A 1 190 ? -2.571 -19.514 1.264 1.00 86.19 190 PHE A N 1
ATOM 1499 C CA . PHE A 1 190 ? -4.006 -19.390 1.483 1.00 86.19 190 PHE A CA 1
ATOM 1500 C C . PHE A 1 190 ? -4.742 -20.606 0.938 1.00 86.19 190 PHE A C 1
ATOM 1502 O O . PHE A 1 190 ? -4.608 -20.972 -0.226 1.00 86.19 190 PHE A O 1
ATOM 1509 N N . ARG A 1 191 ? -5.648 -21.161 1.751 1.00 87.38 191 ARG A N 1
ATOM 1510 C CA . ARG A 1 191 ? -6.499 -22.298 1.354 1.00 87.38 191 ARG A CA 1
ATOM 1511 C C . ARG A 1 191 ? -7.313 -22.039 0.079 1.00 87.38 191 ARG A C 1
ATOM 1513 O O . ARG A 1 191 ? -7.595 -22.975 -0.654 1.00 87.38 191 ARG A O 1
ATOM 1520 N N . ARG A 1 192 ? -7.705 -20.782 -0.168 1.00 89.00 192 ARG A N 1
ATOM 1521 C CA . ARG A 1 192 ? -8.488 -20.359 -1.346 1.00 89.00 192 ARG A CA 1
ATOM 1522 C C . ARG A 1 192 ? -7.623 -19.922 -2.539 1.00 89.00 192 ARG A C 1
ATOM 1524 O O . ARG A 1 192 ? -8.175 -19.534 -3.561 1.00 89.00 192 ARG A O 1
ATOM 1531 N N . GLY A 1 193 ? -6.295 -19.986 -2.421 1.00 91.56 193 GLY A N 1
ATOM 1532 C CA . GLY A 1 193 ? -5.362 -19.650 -3.493 1.00 91.56 193 GLY A CA 1
ATOM 1533 C C . GLY A 1 193 ? -5.050 -18.149 -3.641 1.00 91.56 193 GLY A C 1
ATOM 1534 O O . GLY A 1 193 ? -5.166 -17.384 -2.676 1.00 91.56 193 GLY A O 1
ATOM 1535 N N . PRO A 1 194 ? -4.608 -17.719 -4.841 1.00 94.75 194 PRO A N 1
ATOM 1536 C CA . PRO A 1 194 ? -4.153 -16.355 -5.100 1.00 94.75 194 PRO A CA 1
ATOM 1537 C C . PRO A 1 194 ? -5.231 -15.299 -4.826 1.00 94.75 194 PRO A C 1
ATOM 1539 O O . PRO A 1 194 ? -6.326 -15.352 -5.378 1.00 94.75 194 PRO A O 1
ATOM 1542 N N . THR A 1 195 ? -4.896 -14.286 -4.023 1.00 93.94 195 THR A N 1
ATOM 1543 C CA . THR A 1 195 ? -5.815 -13.179 -3.688 1.00 93.94 195 THR A CA 1
ATOM 1544 C C . THR A 1 195 ? -5.476 -11.866 -4.395 1.00 93.94 195 THR A C 1
ATOM 1546 O O . THR A 1 195 ? -6.265 -10.930 -4.355 1.00 93.94 195 THR A O 1
ATOM 1549 N N . GLY A 1 196 ? -4.327 -11.778 -5.074 1.00 95.00 196 GLY A N 1
ATOM 1550 C CA . GLY A 1 196 ? -3.783 -10.516 -5.593 1.00 95.00 196 GLY A CA 1
ATOM 1551 C C . GLY A 1 196 ? -2.693 -9.898 -4.711 1.00 95.00 196 GLY A C 1
ATOM 1552 O O . GLY A 1 196 ? -2.144 -8.860 -5.064 1.00 95.00 196 GLY A O 1
ATOM 1553 N N . ARG A 1 197 ? -2.326 -10.547 -3.597 1.00 96.00 197 ARG A N 1
ATOM 1554 C CA . ARG A 1 197 ? -1.142 -10.180 -2.805 1.00 96.00 197 ARG A CA 1
ATOM 1555 C C . ARG A 1 197 ? 0.130 -10.660 -3.492 1.00 96.00 197 ARG A C 1
ATOM 1557 O O . ARG A 1 197 ? 0.246 -11.836 -3.829 1.00 96.00 197 ARG A O 1
ATOM 1564 N N . PHE A 1 198 ? 1.128 -9.785 -3.609 1.00 94.12 198 PHE A N 1
ATOM 1565 C CA . PHE A 1 198 ? 2.429 -10.072 -4.236 1.00 94.12 198 PHE A CA 1
ATOM 1566 C C . PHE A 1 198 ? 3.363 -10.883 -3.316 1.00 94.12 198 PHE A C 1
ATOM 1568 O O . PHE A 1 198 ? 4.540 -10.576 -3.136 1.00 94.12 198 PHE A O 1
ATOM 1575 N N . THR A 1 199 ? 2.823 -11.925 -2.692 1.00 90.19 199 THR A N 1
ATOM 1576 C CA . THR A 1 199 ? 3.491 -12.800 -1.727 1.00 90.19 199 THR A CA 1
ATOM 1577 C C . THR A 1 199 ? 2.841 -14.192 -1.750 1.00 90.19 199 THR A C 1
ATOM 1579 O O . THR A 1 199 ? 1.818 -14.414 -2.395 1.00 90.19 199 THR A O 1
ATOM 1582 N N . ASN A 1 200 ? 3.433 -15.159 -1.058 1.00 88.56 200 ASN A N 1
ATOM 1583 C CA . ASN A 1 200 ? 2.873 -16.503 -0.864 1.00 88.56 200 ASN A CA 1
ATOM 1584 C C . ASN A 1 200 ? 1.583 -16.515 -0.030 1.00 88.56 200 ASN A C 1
ATOM 1586 O O . ASN A 1 200 ? 0.823 -17.463 -0.141 1.00 88.56 200 ASN A O 1
ATOM 1590 N N . GLY A 1 201 ? 1.305 -15.486 0.767 1.00 90.81 201 GLY A N 1
ATOM 1591 C CA . GLY A 1 201 ? 0.108 -15.415 1.609 1.00 90.81 201 GLY A CA 1
ATOM 1592 C C . GLY A 1 201 ? -0.160 -13.991 2.083 1.00 90.81 201 GLY A C 1
ATOM 1593 O O . GLY A 1 201 ? -0.562 -13.140 1.292 1.00 90.81 201 GLY A O 1
ATOM 1594 N N . ARG A 1 202 ? 0.111 -13.729 3.364 1.00 90.19 202 ARG A N 1
ATOM 1595 C CA . ARG A 1 202 ? -0.026 -12.411 4.008 1.00 90.19 202 ARG A CA 1
ATOM 1596 C C . ARG A 1 202 ? 1.044 -11.418 3.539 1.00 90.19 202 ARG A C 1
ATOM 1598 O O . ARG A 1 202 ? 2.215 -11.780 3.386 1.00 90.19 202 ARG A O 1
ATOM 1605 N N . ASN A 1 203 ? 0.644 -10.169 3.330 1.00 90.50 203 ASN A N 1
ATOM 1606 C CA . ASN A 1 203 ? 1.525 -9.021 3.140 1.00 90.50 203 ASN A CA 1
ATOM 1607 C C . ASN A 1 203 ? 1.723 -8.259 4.471 1.00 90.50 203 ASN A C 1
ATOM 1609 O O . ASN A 1 203 ? 1.194 -8.646 5.512 1.00 90.50 203 ASN A O 1
ATOM 1613 N N . THR A 1 204 ? 2.507 -7.179 4.454 1.00 87.75 204 THR A N 1
ATOM 1614 C CA . THR A 1 204 ? 2.808 -6.395 5.665 1.00 87.75 204 THR A CA 1
ATOM 1615 C C . THR A 1 204 ? 1.558 -5.792 6.314 1.00 87.75 204 THR A C 1
ATOM 1617 O O . THR A 1 204 ? 1.462 -5.790 7.537 1.00 87.75 204 THR A O 1
ATOM 1620 N N . ALA A 1 205 ? 0.597 -5.305 5.523 1.00 91.44 205 ALA A N 1
ATOM 1621 C CA . ALA A 1 205 ? -0.652 -4.753 6.049 1.00 91.44 205 ALA A CA 1
ATOM 1622 C C . ALA A 1 205 ? -1.508 -5.820 6.739 1.00 91.44 205 ALA A C 1
ATOM 1624 O O . ALA A 1 205 ? -2.082 -5.544 7.785 1.00 91.44 205 ALA A O 1
ATOM 1625 N N . ASP A 1 206 ? -1.563 -7.039 6.199 1.00 92.69 206 ASP A N 1
ATOM 1626 C CA . ASP A 1 206 ? -2.298 -8.134 6.840 1.00 92.69 206 ASP A CA 1
ATOM 1627 C C . ASP A 1 206 ? -1.717 -8.471 8.211 1.00 92.69 206 ASP A C 1
ATOM 1629 O O . ASP A 1 206 ? -2.453 -8.645 9.175 1.00 92.69 206 ASP A O 1
ATOM 1633 N N . ILE A 1 207 ? -0.386 -8.519 8.302 1.00 85.44 207 ILE A N 1
ATOM 1634 C CA . ILE A 1 207 ? 0.312 -8.780 9.560 1.00 85.44 207 ILE A CA 1
ATOM 1635 C C . ILE A 1 207 ? 0.024 -7.655 10.564 1.00 85.44 207 ILE A C 1
ATOM 1637 O O . ILE A 1 207 ? -0.248 -7.933 11.727 1.00 85.44 207 ILE A O 1
ATOM 1641 N N . ILE A 1 208 ? 0.050 -6.389 10.133 1.00 83.12 208 ILE A N 1
ATOM 1642 C CA . ILE A 1 208 ? -0.300 -5.251 10.999 1.00 83.12 208 ILE A CA 1
ATOM 1643 C C . ILE A 1 208 ? -1.758 -5.352 11.466 1.00 83.12 208 ILE A C 1
ATOM 1645 O O . ILE A 1 208 ? -2.018 -5.158 12.649 1.00 83.12 208 ILE A O 1
ATOM 1649 N N . ALA A 1 209 ? -2.698 -5.691 10.581 1.00 87.81 209 ALA A N 1
ATOM 1650 C CA . ALA A 1 209 ? -4.106 -5.857 10.941 1.00 87.81 209 ALA A CA 1
ATOM 1651 C C . ALA A 1 209 ? -4.305 -6.968 11.991 1.00 87.81 209 ALA A C 1
ATOM 1653 O O . ALA A 1 209 ? -5.002 -6.757 12.980 1.00 87.81 209 ALA A O 1
ATOM 1654 N N . GLU A 1 210 ? -3.634 -8.112 11.833 1.00 84.06 210 GLU A N 1
ATOM 1655 C CA . GLU A 1 210 ? -3.655 -9.194 12.827 1.00 84.06 210 GLU A CA 1
ATOM 1656 C C . GLU A 1 210 ? -3.070 -8.737 14.174 1.00 84.06 210 GLU A C 1
ATOM 1658 O O . GLU A 1 210 ? -3.676 -8.964 15.218 1.00 84.06 210 GLU A O 1
ATOM 1663 N N . LEU A 1 211 ? -1.929 -8.034 14.168 1.00 80.25 211 LEU A N 1
ATOM 1664 C CA . LEU A 1 211 ? -1.324 -7.483 15.390 1.00 80.25 211 LEU A CA 1
ATOM 1665 C C . LEU A 1 211 ? -2.233 -6.466 16.098 1.00 80.25 211 LEU A C 1
ATOM 1667 O O . LEU A 1 211 ? -2.222 -6.370 17.326 1.00 80.25 211 LEU A O 1
ATOM 1671 N N . LEU A 1 212 ? -3.006 -5.696 15.332 1.00 82.50 212 LEU A N 1
ATOM 1672 C CA . LEU A 1 212 ? -3.985 -4.743 15.851 1.00 82.50 212 LEU A CA 1
ATOM 1673 C C . LEU A 1 212 ? -5.263 -5.425 16.362 1.00 82.50 212 LEU A C 1
ATOM 1675 O O . LEU A 1 212 ? -6.081 -4.742 16.969 1.00 82.50 212 LEU A O 1
ATOM 1679 N N . GLY A 1 213 ? -5.423 -6.739 16.172 1.00 80.75 213 GLY A N 1
ATOM 1680 C CA . GLY A 1 213 ? -6.567 -7.509 16.662 1.00 80.75 213 GLY A CA 1
ATOM 1681 C C . GLY A 1 213 ? -7.789 -7.484 15.743 1.00 80.75 213 GLY A C 1
ATOM 1682 O O . GLY A 1 213 ? -8.896 -7.694 16.218 1.00 80.75 213 GLY A O 1
ATOM 1683 N N . PHE A 1 214 ? -7.633 -7.204 14.444 1.00 85.19 214 PHE A N 1
ATOM 1684 C CA . PHE A 1 214 ? -8.747 -7.330 13.499 1.00 85.19 214 PHE A CA 1
ATOM 1685 C C . PHE A 1 214 ? -9.048 -8.806 13.198 1.00 85.19 214 PHE A C 1
ATOM 1687 O O . PHE A 1 214 ? -8.154 -9.552 12.806 1.00 85.19 214 PHE A O 1
ATOM 1694 N N . ASP A 1 215 ? -10.324 -9.200 13.282 1.00 85.12 215 ASP A N 1
ATOM 1695 C CA . ASP A 1 215 ? -10.772 -10.575 12.986 1.00 85.12 215 ASP A CA 1
ATOM 1696 C C . ASP A 1 215 ? -10.542 -10.995 11.524 1.00 85.12 215 ASP A C 1
ATOM 1698 O O . ASP A 1 215 ? -10.438 -12.178 11.204 1.00 85.12 215 ASP A O 1
ATOM 1702 N N . ASN A 1 216 ? -10.521 -10.019 10.612 1.00 89.25 216 ASN A N 1
ATOM 1703 C CA . ASN A 1 216 ? -10.402 -10.227 9.174 1.00 89.25 216 ASN A CA 1
ATOM 1704 C C . ASN A 1 216 ? -9.384 -9.258 8.570 1.00 89.25 216 ASN A C 1
ATOM 1706 O O . ASN A 1 216 ? -9.173 -8.154 9.072 1.00 89.25 216 ASN A O 1
ATOM 1710 N N . TYR A 1 217 ? -8.810 -9.641 7.427 1.00 92.50 217 TYR A N 1
ATOM 1711 C CA . TYR A 1 217 ? -7.990 -8.732 6.631 1.00 92.50 217 TYR A CA 1
ATOM 1712 C C . TYR A 1 217 ? -8.802 -7.525 6.160 1.00 92.50 217 TYR A C 1
ATOM 1714 O O . TYR A 1 217 ? -9.939 -7.672 5.710 1.00 92.50 217 TYR A O 1
ATOM 1722 N N . ILE A 1 218 ? -8.181 -6.344 6.192 1.00 97.12 218 ILE A N 1
ATOM 1723 C CA . ILE A 1 218 ? -8.779 -5.114 5.663 1.00 97.12 218 ILE A CA 1
ATOM 1724 C C . ILE A 1 218 ? -9.119 -5.317 4.177 1.00 97.12 218 ILE A C 1
ATOM 1726 O O . ILE A 1 218 ? -8.236 -5.735 3.426 1.00 97.12 218 ILE A O 1
ATOM 1730 N N . PRO A 1 219 ? -10.354 -5.053 3.717 1.00 97.06 219 PRO A N 1
ATOM 1731 C CA . PRO A 1 219 ? -10.762 -5.349 2.344 1.00 97.06 219 PRO A CA 1
ATOM 1732 C C . PRO A 1 219 ? -10.103 -4.409 1.315 1.00 97.06 219 PRO A C 1
ATOM 1734 O O . PRO A 1 219 ? -9.861 -3.237 1.623 1.00 97.06 219 PRO A O 1
ATOM 1737 N N . PRO A 1 220 ? -9.836 -4.872 0.076 1.00 97.50 220 PRO A N 1
ATOM 1738 C CA . PRO A 1 220 ? -9.471 -3.979 -1.022 1.00 97.50 220 PRO A CA 1
ATOM 1739 C C . PRO A 1 220 ? -10.629 -3.032 -1.348 1.00 97.50 220 PRO A C 1
ATOM 1741 O O . PRO A 1 220 ? -11.797 -3.429 -1.311 1.00 97.50 220 PRO A O 1
ATOM 1744 N N . PHE A 1 221 ? -10.319 -1.801 -1.753 1.00 97.62 221 PHE A N 1
ATOM 1745 C CA . PHE A 1 221 ? -11.308 -0.818 -2.206 1.00 97.62 221 PHE A CA 1
ATOM 1746 C C . PHE A 1 221 ? -12.249 -1.382 -3.282 1.00 97.62 221 PHE A C 1
ATOM 1748 O O . PHE A 1 221 ? -13.460 -1.145 -3.242 1.00 97.62 221 PHE A O 1
ATOM 1755 N N . ALA A 1 222 ? -11.720 -2.212 -4.188 1.00 94.94 222 ALA A N 1
ATOM 1756 C CA . ALA A 1 222 ? -12.498 -2.877 -5.231 1.00 94.94 222 ALA A CA 1
ATOM 1757 C C . ALA A 1 222 ? -13.715 -3.656 -4.689 1.00 94.94 222 ALA A C 1
ATOM 1759 O O . ALA A 1 222 ? -14.773 -3.643 -5.324 1.00 94.94 222 ALA A O 1
ATOM 1760 N N . SER A 1 223 ? -13.614 -4.272 -3.505 1.00 94.62 223 SER A N 1
ATOM 1761 C CA . SER A 1 223 ? -14.682 -5.084 -2.899 1.00 94.62 223 SER A CA 1
ATOM 1762 C C . SER A 1 223 ? -15.246 -4.527 -1.588 1.00 94.62 223 SER A C 1
ATOM 1764 O O . SER A 1 223 ? -16.175 -5.116 -1.048 1.00 94.62 223 SER A O 1
ATOM 1766 N N . ALA A 1 224 ? -14.728 -3.414 -1.061 1.00 95.81 224 ALA A N 1
ATOM 1767 C CA . ALA A 1 224 ? -15.183 -2.842 0.207 1.00 95.81 224 ALA A CA 1
ATOM 1768 C C . ALA A 1 224 ? -16.595 -2.228 0.090 1.00 95.81 224 ALA A C 1
ATOM 1770 O O . ALA A 1 224 ? -16.840 -1.315 -0.715 1.00 95.81 224 ALA A O 1
ATOM 1771 N N . ARG A 1 225 ? -17.554 -2.719 0.885 1.00 92.50 225 ARG A N 1
ATOM 1772 C CA . ARG A 1 225 ? -18.983 -2.353 0.821 1.00 92.50 225 ARG A CA 1
ATOM 1773 C C . ARG A 1 225 ? -19.572 -2.165 2.223 1.00 92.50 225 ARG A C 1
ATOM 1775 O O . ARG A 1 225 ? -18.984 -2.599 3.202 1.00 92.50 225 ARG A O 1
ATOM 1782 N N . GLY A 1 226 ? -20.733 -1.510 2.296 1.00 94.31 226 GLY A N 1
ATOM 1783 C CA . GLY A 1 226 ? -21.524 -1.400 3.529 1.00 94.31 226 GLY A CA 1
ATOM 1784 C C . GLY A 1 226 ? -20.727 -0.917 4.743 1.00 94.31 226 GLY A C 1
ATOM 1785 O O . GLY A 1 226 ? -19.884 -0.033 4.611 1.00 94.31 226 GLY A O 1
ATOM 1786 N N . GLN A 1 227 ? -20.993 -1.521 5.904 1.00 94.44 227 GLN A N 1
ATOM 1787 C CA . GLN A 1 227 ? -20.334 -1.196 7.172 1.00 94.44 227 GLN A CA 1
ATOM 1788 C C . GLN A 1 227 ? -18.865 -1.635 7.246 1.00 94.44 227 GLN A C 1
ATOM 1790 O O . GLN A 1 227 ? -18.142 -1.126 8.099 1.00 94.44 227 GLN A O 1
ATOM 1795 N N . ASP A 1 228 ? -18.382 -2.508 6.353 1.00 92.56 228 ASP A N 1
ATOM 1796 C CA . ASP A 1 228 ? -16.980 -2.954 6.383 1.00 92.56 228 ASP A CA 1
ATOM 1797 C C . ASP A 1 228 ? -16.008 -1.785 6.198 1.00 92.56 228 ASP A C 1
ATOM 1799 O O . ASP A 1 228 ? -14.909 -1.800 6.748 1.00 92.56 228 ASP A O 1
ATOM 1803 N N . ILE A 1 229 ? -16.432 -0.729 5.493 1.00 96.75 229 ILE A N 1
ATOM 1804 C CA . ILE A 1 229 ? -15.610 0.471 5.299 1.00 96.75 229 ILE A CA 1
ATOM 1805 C C . ILE A 1 229 ? -15.303 1.198 6.616 1.00 96.75 229 ILE A C 1
ATOM 1807 O O . ILE A 1 229 ? -14.289 1.887 6.694 1.00 96.75 229 ILE A O 1
ATOM 1811 N N . LEU A 1 230 ? -16.141 1.028 7.652 1.00 96.62 230 LEU A N 1
ATOM 1812 C CA . LEU A 1 230 ? -15.922 1.616 8.977 1.00 96.62 230 LEU A CA 1
ATOM 1813 C C . LEU A 1 230 ? -14.710 0.999 9.684 1.00 96.62 230 LEU A C 1
ATOM 1815 O O . LEU A 1 230 ? -14.112 1.658 10.525 1.00 96.62 230 LEU A O 1
ATOM 1819 N N . LYS A 1 231 ? -14.335 -0.240 9.335 1.00 95.81 231 LYS A N 1
ATOM 1820 C CA . LYS A 1 231 ? -13.149 -0.934 9.869 1.00 95.81 231 LYS A CA 1
ATOM 1821 C C . LYS A 1 231 ? -11.875 -0.613 9.083 1.00 95.81 231 LYS A C 1
ATOM 1823 O O . LYS A 1 231 ? -10.780 -0.988 9.498 1.00 95.81 231 LYS A O 1
ATOM 1828 N N . GLY A 1 232 ? -11.995 0.104 7.968 1.00 96.81 232 GLY A N 1
ATOM 1829 C CA . GLY A 1 232 ? -10.878 0.481 7.114 1.00 96.81 232 GLY A CA 1
ATOM 1830 C C . GLY A 1 232 ? -10.940 -0.125 5.716 1.00 96.81 232 GLY A C 1
ATOM 1831 O O . GLY A 1 232 ? -11.727 -1.026 5.424 1.00 96.81 232 GLY A O 1
ATOM 1832 N N . VAL A 1 233 ? -10.097 0.398 4.827 1.00 98.38 233 VAL A N 1
ATOM 1833 C CA . VAL A 1 233 ? -10.025 -0.006 3.418 1.00 98.38 233 VAL A CA 1
ATOM 1834 C C . VAL A 1 233 ? -8.579 0.051 2.934 1.00 98.38 233 VAL A C 1
ATOM 1836 O O . VAL A 1 233 ? -7.819 0.956 3.288 1.00 98.38 233 VAL A O 1
ATOM 1839 N N . ASN A 1 234 ? -8.210 -0.916 2.097 1.00 98.50 234 ASN A N 1
ATOM 1840 C CA . ASN A 1 234 ? -6.925 -0.963 1.423 1.00 98.50 234 ASN A CA 1
ATOM 1841 C C . ASN A 1 234 ? -7.040 -0.403 -0.003 1.00 98.50 234 ASN A C 1
ATOM 1843 O O . ASN A 1 234 ? -7.728 -0.969 -0.854 1.00 98.50 234 ASN A O 1
ATOM 1847 N N . TYR A 1 235 ? -6.350 0.703 -0.267 1.00 98.38 235 TYR A N 1
ATOM 1848 C CA . TYR A 1 235 ? -6.296 1.386 -1.561 1.00 98.38 235 TYR A CA 1
ATOM 1849 C C . TYR A 1 235 ? -5.046 1.028 -2.373 1.00 98.38 235 TYR A C 1
ATOM 1851 O O . TYR A 1 235 ? -4.939 1.433 -3.529 1.00 98.38 235 TYR A O 1
ATOM 1859 N N . ALA A 1 236 ? -4.099 0.285 -1.793 1.00 98.31 236 ALA A N 1
ATOM 1860 C CA . ALA A 1 236 ? -2.824 -0.008 -2.428 1.00 98.31 236 ALA A CA 1
ATOM 1861 C C . ALA A 1 236 ? -3.000 -0.755 -3.756 1.00 98.31 236 ALA A C 1
ATOM 1863 O O . ALA A 1 236 ? -3.901 -1.579 -3.910 1.00 98.31 236 ALA A O 1
ATOM 1864 N N . SER A 1 237 ? -2.121 -0.471 -4.715 1.00 98.12 237 SER A N 1
ATOM 1865 C CA . SER A 1 237 ? -2.218 -1.006 -6.074 1.00 98.12 237 SER A CA 1
ATOM 1866 C C . SER A 1 237 ? -0.845 -1.340 -6.638 1.00 98.12 237 SER A C 1
ATOM 1868 O O . SER A 1 237 ? 0.065 -0.511 -6.633 1.00 98.12 237 SER A O 1
ATOM 1870 N N . GLY A 1 238 ? -0.681 -2.561 -7.142 1.00 97.00 238 GLY A N 1
ATOM 1871 C CA . GLY A 1 238 ? 0.535 -3.003 -7.814 1.00 97.00 238 GLY A CA 1
ATOM 1872 C C . GLY A 1 238 ? 1.028 -2.022 -8.886 1.00 97.00 238 GLY A C 1
ATOM 1873 O O . GLY A 1 238 ? 0.244 -1.481 -9.663 1.00 97.00 238 GLY A O 1
ATOM 1874 N N . SER A 1 239 ? 2.350 -1.817 -8.929 1.00 96.38 239 SER A N 1
ATOM 1875 C CA . SER A 1 239 ? 3.057 -0.890 -9.830 1.00 96.38 239 SER A CA 1
ATOM 1876 C C . SER A 1 239 ? 2.770 0.610 -9.655 1.00 96.38 239 SER A C 1
ATOM 1878 O O . SER A 1 239 ? 3.355 1.414 -10.381 1.00 96.38 239 SER A O 1
ATOM 1880 N N . SER A 1 240 ? 1.930 1.015 -8.703 1.00 97.19 240 SER A N 1
ATOM 1881 C CA . SER A 1 240 ? 1.674 2.435 -8.449 1.00 97.19 240 SER A CA 1
ATOM 1882 C C . SER A 1 240 ? 2.907 3.163 -7.896 1.00 97.19 240 SER A C 1
ATOM 1884 O O . SER A 1 240 ? 3.761 2.563 -7.230 1.00 97.19 240 SER A O 1
ATOM 1886 N N . GLY A 1 241 ? 2.984 4.464 -8.168 1.00 96.75 241 GLY A N 1
ATOM 1887 C CA . GLY A 1 241 ? 3.966 5.385 -7.603 1.00 96.75 241 GLY A CA 1
ATOM 1888 C C . GLY A 1 241 ? 3.320 6.650 -7.043 1.00 96.75 241 GLY A C 1
ATOM 1889 O O . GLY A 1 241 ? 2.100 6.831 -7.118 1.00 96.75 241 GLY A O 1
ATOM 1890 N N . ILE A 1 242 ? 4.168 7.511 -6.484 1.00 97.88 242 ILE A N 1
ATOM 1891 C CA . ILE A 1 242 ? 3.843 8.880 -6.064 1.00 97.88 242 ILE A CA 1
ATOM 1892 C C . ILE A 1 242 ? 3.347 9.670 -7.277 1.00 97.88 242 ILE A C 1
ATOM 1894 O O . ILE A 1 242 ? 2.337 10.375 -7.192 1.00 97.88 242 ILE A O 1
ATOM 1898 N N . ARG A 1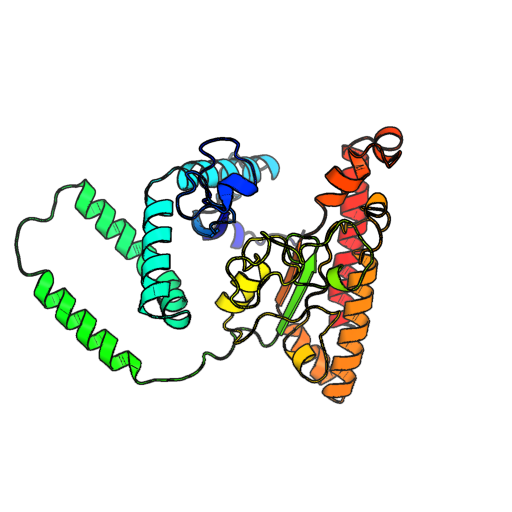 243 ? 4.050 9.530 -8.407 1.00 96.62 243 ARG A N 1
ATOM 1899 C CA . ARG A 1 243 ? 3.693 10.161 -9.676 1.00 96.62 243 ARG A CA 1
ATOM 1900 C C . ARG A 1 243 ? 2.642 9.345 -10.407 1.00 96.62 243 ARG A C 1
ATOM 1902 O O . ARG A 1 243 ? 2.648 8.113 -10.364 1.00 96.62 243 ARG A O 1
ATOM 1909 N N . ASP A 1 244 ? 1.749 10.034 -11.108 1.00 97.19 244 ASP A N 1
ATOM 1910 C CA . ASP A 1 244 ? 0.646 9.371 -11.791 1.00 97.19 244 ASP A CA 1
ATOM 1911 C C . ASP A 1 244 ? 1.156 8.480 -12.921 1.00 97.19 244 ASP A C 1
ATOM 1913 O O . ASP A 1 244 ? 0.718 7.344 -13.042 1.00 97.19 244 ASP A O 1
ATOM 1917 N N . GLU A 1 245 ? 2.128 8.917 -13.714 1.00 96.50 245 GLU A N 1
ATOM 1918 C CA . GLU A 1 245 ? 2.636 8.152 -14.854 1.00 96.50 245 GLU A CA 1
ATOM 1919 C C . GLU A 1 245 ? 3.404 6.872 -14.480 1.00 96.50 245 GLU A C 1
ATOM 1921 O O . GLU A 1 245 ? 3.571 5.973 -15.315 1.00 96.50 245 GLU A O 1
ATOM 1926 N N . THR A 1 246 ? 3.857 6.761 -13.229 1.00 97.56 246 THR A N 1
ATOM 1927 C CA . THR A 1 246 ? 4.639 5.622 -12.748 1.00 97.56 246 THR A CA 1
ATOM 1928 C C . THR A 1 246 ? 3.883 4.309 -12.974 1.00 97.56 246 THR A C 1
ATOM 1930 O O . THR A 1 246 ? 2.712 4.158 -12.615 1.00 97.56 246 THR A O 1
ATOM 1933 N N . GLY A 1 247 ? 4.553 3.347 -13.618 1.00 95.94 247 GLY A N 1
ATOM 1934 C CA . GLY A 1 247 ? 4.011 2.005 -13.837 1.00 95.94 247 GLY A CA 1
ATOM 1935 C C . GLY A 1 247 ? 2.979 1.851 -14.960 1.00 95.94 247 GLY A C 1
ATOM 1936 O O . GLY A 1 247 ? 2.560 0.728 -15.223 1.00 95.94 247 GLY A O 1
ATOM 1937 N N . GLN A 1 248 ? 2.585 2.925 -15.655 1.00 96.25 248 GLN A N 1
ATOM 1938 C CA . GLN A 1 248 ? 1.619 2.872 -16.771 1.00 96.25 248 GLN A CA 1
ATOM 1939 C C . GLN A 1 248 ? 1.984 1.876 -17.881 1.00 96.25 248 GLN A C 1
ATOM 1941 O O . GLN A 1 248 ? 1.095 1.264 -18.464 1.00 96.25 248 GLN A O 1
ATOM 1946 N N . HIS A 1 249 ? 3.274 1.674 -18.158 1.00 95.56 249 HIS A N 1
ATOM 1947 C CA . HIS A 1 249 ? 3.742 0.703 -19.155 1.00 95.56 249 HIS A CA 1
ATOM 1948 C C . HIS A 1 249 ? 3.347 -0.755 -18.841 1.00 95.56 249 HIS A C 1
ATOM 1950 O O . HIS A 1 249 ? 3.399 -1.600 -19.729 1.00 95.56 249 HIS A O 1
ATOM 1956 N N . LEU A 1 250 ? 2.947 -1.063 -17.599 1.00 95.62 250 LEU A N 1
ATOM 1957 C CA . LEU A 1 250 ? 2.416 -2.374 -17.212 1.00 95.62 250 LEU A CA 1
ATOM 1958 C C . LEU A 1 250 ? 0.891 -2.480 -17.375 1.00 95.62 250 LEU A C 1
ATOM 1960 O O . LEU A 1 250 ? 0.344 -3.566 -17.197 1.00 95.62 250 LEU A O 1
ATOM 1964 N N . GLY A 1 251 ? 0.204 -1.391 -17.730 1.00 95.81 251 GLY A N 1
ATOM 1965 C CA . GLY A 1 251 ? -1.247 -1.316 -17.881 1.00 95.81 251 GLY A CA 1
ATOM 1966 C C . GLY A 1 251 ? -1.925 -0.491 -16.785 1.00 95.81 251 GLY A C 1
ATOM 1967 O O . GLY A 1 251 ? -1.310 0.350 -16.123 1.00 95.81 251 GLY A O 1
ATOM 1968 N N . ALA A 1 252 ? -3.226 -0.721 -16.598 1.00 95.88 252 ALA A N 1
ATOM 1969 C CA . ALA A 1 252 ? -4.030 0.028 -15.635 1.00 95.88 252 ALA A CA 1
ATOM 1970 C C . ALA A 1 252 ? -3.606 -0.250 -14.176 1.00 95.88 252 ALA A C 1
ATOM 1972 O O . ALA A 1 252 ? -3.226 -1.363 -13.811 1.00 95.88 252 ALA A O 1
ATOM 1973 N N . ARG A 1 253 ? -3.652 0.798 -13.347 1.00 95.44 253 ARG A N 1
ATOM 1974 C CA . ARG A 1 253 ? -3.239 0.822 -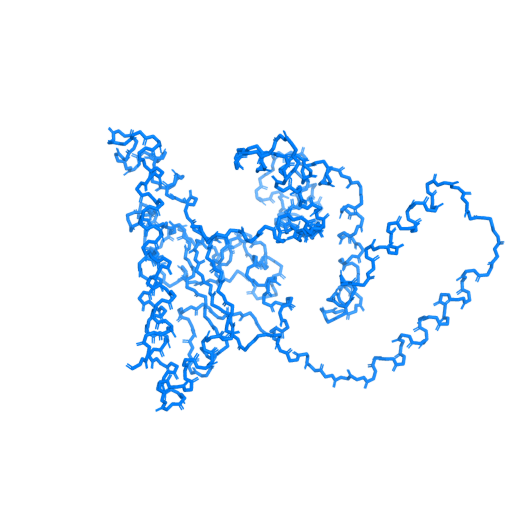11.932 1.00 95.44 253 ARG A CA 1
ATOM 1975 C C . ARG A 1 253 ? -3.853 2.027 -11.220 1.00 95.44 253 ARG A C 1
ATOM 1977 O O . ARG A 1 253 ? -4.171 3.015 -11.888 1.00 95.44 253 ARG A O 1
ATOM 1984 N N . ILE A 1 254 ? -3.928 1.988 -9.892 1.00 97.69 254 ILE A N 1
ATOM 1985 C CA . ILE A 1 254 ? -4.423 3.086 -9.048 1.00 97.69 254 ILE A CA 1
ATOM 1986 C C . ILE A 1 254 ? -3.219 3.894 -8.532 1.00 97.69 254 ILE A C 1
ATOM 1988 O O . ILE A 1 254 ? -2.519 3.455 -7.615 1.00 97.69 254 ILE A O 1
ATOM 1992 N N . SER A 1 255 ? -2.940 5.054 -9.139 1.00 96.88 255 SER A N 1
ATOM 1993 C CA . SER A 1 255 ? -1.860 5.954 -8.694 1.00 96.88 255 SER A CA 1
ATOM 1994 C C . SER A 1 255 ? -2.136 6.533 -7.305 1.00 96.88 255 SER A C 1
ATOM 1996 O O . SER A 1 255 ? -3.275 6.486 -6.845 1.00 96.88 255 SER A O 1
ATOM 1998 N N . MET A 1 256 ? -1.130 7.117 -6.642 1.00 96.50 256 MET A N 1
ATOM 1999 C CA . MET A 1 256 ? -1.323 7.720 -5.315 1.00 96.50 256 MET A CA 1
ATOM 2000 C C . MET A 1 256 ? -2.463 8.751 -5.294 1.00 96.50 256 MET A C 1
ATOM 2002 O O . MET A 1 256 ? -3.300 8.711 -4.396 1.00 96.50 256 MET A O 1
ATOM 2006 N N . ASN A 1 257 ? -2.566 9.614 -6.313 1.00 96.44 257 ASN A N 1
ATOM 2007 C CA . ASN A 1 257 ? -3.674 10.570 -6.416 1.00 96.44 257 ASN A CA 1
ATOM 2008 C C . ASN A 1 257 ? -5.033 9.861 -6.506 1.00 96.44 257 ASN A C 1
ATOM 2010 O O . ASN A 1 257 ? -5.971 10.232 -5.806 1.00 96.44 257 ASN A O 1
ATOM 2014 N N . GLN A 1 258 ? -5.137 8.789 -7.295 1.00 97.19 258 GLN A N 1
ATOM 2015 C CA . GLN A 1 258 ? -6.376 8.016 -7.370 1.00 97.19 258 GLN A CA 1
ATOM 2016 C C . GLN A 1 258 ? -6.682 7.271 -6.059 1.00 97.19 258 GLN A C 1
ATOM 2018 O O . GLN A 1 258 ? -7.848 7.133 -5.696 1.00 97.19 258 GLN A O 1
ATOM 2023 N N . GLN A 1 259 ? -5.666 6.819 -5.315 1.00 97.81 259 GLN A N 1
ATOM 2024 C CA . GLN A 1 259 ? -5.864 6.224 -3.988 1.00 97.81 259 GLN A CA 1
ATOM 2025 C C . GLN A 1 259 ? -6.442 7.246 -3.001 1.00 97.81 259 GLN A C 1
ATOM 2027 O O . GLN A 1 259 ? -7.355 6.911 -2.250 1.00 97.81 259 GLN A O 1
ATOM 2032 N N . LEU A 1 260 ? -5.978 8.500 -3.046 1.00 96.44 260 LEU A N 1
ATOM 2033 C CA . LEU A 1 260 ? -6.540 9.596 -2.249 1.00 96.44 260 LEU A CA 1
ATOM 2034 C C . LEU A 1 260 ? -7.997 9.894 -2.625 1.00 96.44 260 LEU A C 1
ATOM 2036 O O . LEU A 1 260 ? -8.831 10.040 -1.736 1.00 96.44 260 LEU A O 1
ATOM 2040 N N . LEU A 1 261 ? -8.333 9.907 -3.918 1.00 96.19 261 LEU A N 1
ATOM 2041 C CA . LEU A 1 261 ? -9.721 10.078 -4.371 1.00 96.19 261 LEU A CA 1
ATOM 2042 C C . LEU A 1 261 ? -10.628 8.927 -3.906 1.00 96.19 261 LEU A C 1
ATOM 2044 O O . LEU A 1 261 ? -11.747 9.152 -3.445 1.00 96.19 261 LEU A O 1
ATOM 2048 N N . ASN A 1 262 ? -10.136 7.687 -3.965 1.00 96.88 262 ASN A N 1
ATOM 2049 C CA . ASN A 1 262 ? -10.858 6.522 -3.447 1.00 96.88 262 ASN A CA 1
ATOM 2050 C C . ASN A 1 262 ? -11.083 6.631 -1.930 1.00 96.88 262 ASN A C 1
ATOM 2052 O O . ASN A 1 262 ? -12.146 6.260 -1.421 1.00 96.88 262 ASN A O 1
ATOM 2056 N N . HIS A 1 263 ? -10.104 7.170 -1.202 1.00 95.94 263 HIS A N 1
ATOM 2057 C CA . HIS A 1 263 ? -10.243 7.435 0.221 1.00 95.94 263 HIS A CA 1
ATOM 2058 C C . HIS A 1 263 ? -11.268 8.529 0.512 1.00 95.94 263 HIS A C 1
ATOM 2060 O O . HIS A 1 263 ? -12.141 8.316 1.348 1.00 95.94 263 HIS A O 1
ATOM 2066 N N . GLN A 1 264 ? -11.246 9.637 -0.230 1.00 94.25 264 GLN A N 1
ATOM 2067 C CA . GLN A 1 264 ? -12.243 10.699 -0.109 1.00 94.25 264 GLN A CA 1
ATOM 2068 C C . GLN A 1 264 ? -13.663 10.161 -0.340 1.00 94.25 264 GLN A C 1
ATOM 2070 O O . GLN A 1 264 ? -14.557 10.406 0.465 1.00 94.25 264 GLN A O 1
ATOM 2075 N N . SER A 1 265 ? -13.855 9.334 -1.375 1.00 95.06 265 SER A N 1
ATOM 2076 C CA . SER A 1 265 ? -15.127 8.638 -1.615 1.00 95.06 265 SER A CA 1
ATOM 2077 C C . SER A 1 265 ? -15.529 7.735 -0.441 1.00 95.06 265 SER A C 1
ATOM 2079 O O . SER A 1 265 ? -16.704 7.657 -0.076 1.00 95.06 265 SER A O 1
ATOM 2081 N N . THR A 1 266 ? -14.557 7.070 0.187 1.00 96.56 266 THR A N 1
ATOM 2082 C CA . THR A 1 266 ? -14.795 6.238 1.371 1.00 96.56 266 THR A CA 1
ATOM 2083 C C . THR A 1 266 ? -15.218 7.081 2.572 1.00 96.56 266 THR A C 1
ATOM 2085 O O . THR A 1 266 ? -16.185 6.714 3.231 1.00 96.56 266 THR A O 1
ATOM 2088 N N . ILE A 1 267 ? -14.575 8.226 2.819 1.00 94.50 267 ILE A N 1
ATOM 2089 C CA . ILE A 1 267 ? -14.955 9.159 3.890 1.00 94.50 267 ILE A CA 1
ATOM 2090 C C . ILE A 1 267 ? -16.391 9.650 3.691 1.00 94.50 267 ILE A C 1
ATOM 2092 O O . ILE A 1 267 ? -17.185 9.568 4.624 1.00 94.50 267 ILE A O 1
ATOM 2096 N N . SER A 1 268 ? -16.771 10.073 2.479 1.00 94.62 268 SER A N 1
ATOM 2097 C CA . SER A 1 268 ? -18.153 10.495 2.202 1.00 94.62 268 SER A CA 1
ATOM 2098 C C . SER A 1 268 ? -19.166 9.392 2.521 1.00 94.62 268 SER A C 1
ATOM 2100 O O . SER A 1 268 ? -20.216 9.657 3.097 1.00 94.62 268 SER A O 1
ATOM 2102 N N . ARG A 1 269 ? -18.833 8.133 2.212 1.00 96.44 269 ARG A N 1
ATOM 2103 C CA . ARG A 1 269 ? -19.681 6.984 2.556 1.00 96.44 269 ARG A CA 1
ATOM 2104 C C . ARG A 1 269 ? -19.724 6.717 4.062 1.00 96.44 269 ARG A C 1
ATOM 2106 O O . ARG A 1 269 ? -20.775 6.334 4.559 1.00 96.44 269 ARG A O 1
ATOM 2113 N N . ILE A 1 270 ? -18.621 6.915 4.785 1.00 96.38 270 ILE A N 1
ATOM 2114 C CA . ILE A 1 270 ? -18.582 6.811 6.252 1.00 96.38 270 ILE A CA 1
ATOM 2115 C C . ILE A 1 270 ? -19.514 7.853 6.875 1.00 96.38 270 ILE A C 1
ATOM 2117 O O . ILE A 1 270 ? -20.326 7.488 7.720 1.00 96.38 270 ILE A O 1
ATOM 2121 N N . VAL A 1 271 ? -19.457 9.107 6.414 1.00 96.06 271 VAL A N 1
ATOM 2122 C CA . VAL A 1 271 ? -20.380 10.173 6.841 1.00 96.06 271 VAL A CA 1
ATOM 2123 C C . VAL A 1 271 ? -21.827 9.750 6.605 1.00 96.06 271 VAL A C 1
ATOM 2125 O O . VAL A 1 271 ? -22.637 9.814 7.522 1.00 96.06 271 VAL A O 1
ATOM 2128 N N . SER A 1 272 ? -22.158 9.231 5.418 1.00 96.50 272 SER A N 1
ATOM 2129 C CA . SER A 1 272 ? -23.521 8.761 5.135 1.00 96.50 272 SER A CA 1
ATOM 2130 C C . SER A 1 272 ? -23.975 7.608 6.036 1.00 96.50 272 SER A C 1
ATOM 2132 O O . SER A 1 272 ? -25.155 7.527 6.359 1.00 96.50 272 SER A O 1
ATOM 2134 N N . ILE A 1 273 ? -23.070 6.707 6.432 1.00 97.25 273 ILE A N 1
ATOM 2135 C CA . ILE A 1 273 ? -23.397 5.578 7.319 1.00 97.25 273 ILE A CA 1
ATOM 2136 C C . ILE A 1 273 ? -23.591 6.042 8.765 1.00 97.25 273 ILE A C 1
ATOM 2138 O O . ILE A 1 273 ? -24.470 5.529 9.451 1.00 97.25 273 ILE A O 1
ATOM 2142 N N . LEU A 1 274 ? -22.755 6.970 9.236 1.00 96.25 274 LEU A N 1
ATOM 2143 C CA . LEU A 1 274 ? -22.795 7.460 10.615 1.00 96.25 274 LEU A CA 1
ATOM 2144 C C . LEU A 1 274 ? -23.839 8.564 10.821 1.00 96.25 274 LEU A C 1
ATOM 2146 O O . LEU A 1 274 ? -24.255 8.789 11.950 1.00 96.25 274 LEU A O 1
ATOM 2150 N N . GLY A 1 275 ? -24.286 9.202 9.739 1.00 96.06 275 GLY A N 1
ATOM 2151 C CA . GLY A 1 275 ? -25.339 10.216 9.725 1.00 96.06 275 GLY A CA 1
ATOM 2152 C C . GLY A 1 275 ? -24.823 11.652 9.784 1.00 96.06 275 GLY A C 1
ATOM 2153 O O . GLY A 1 275 ? -25.535 12.559 9.360 1.00 96.06 275 GLY A O 1
ATOM 2154 N N . ASP A 1 276 ? -23.594 11.869 10.252 1.00 92.94 276 ASP A N 1
ATOM 2155 C CA . ASP A 1 276 ? -23.039 13.206 10.436 1.00 92.94 276 ASP A CA 1
ATOM 2156 C C . ASP A 1 276 ? -21.497 13.245 10.355 1.00 92.94 276 ASP A C 1
ATOM 2158 O O . ASP A 1 276 ? -20.794 12.232 10.472 1.00 92.94 276 ASP A O 1
ATOM 2162 N N . ASN A 1 277 ? -20.974 14.453 10.138 1.00 92.19 277 ASN A N 1
ATOM 2163 C CA . ASN A 1 277 ? -19.544 14.724 10.012 1.00 92.19 277 ASN A CA 1
ATOM 2164 C C . ASN A 1 277 ? -18.775 14.584 11.335 1.00 92.19 277 ASN A C 1
ATOM 2166 O O . ASN A 1 277 ? -17.604 14.196 11.320 1.00 92.19 277 ASN A O 1
ATOM 2170 N N . GLU A 1 278 ? -19.401 14.894 12.472 1.00 93.25 278 GLU A N 1
ATOM 2171 C CA . GLU A 1 278 ? -18.762 14.872 13.791 1.00 93.25 278 GLU A CA 1
ATOM 2172 C C . GLU A 1 278 ? -18.426 13.431 14.195 1.00 93.25 278 GLU A C 1
ATOM 2174 O O . GLU A 1 278 ? -17.284 13.120 14.548 1.00 93.25 278 GLU A O 1
ATOM 2179 N N . SER A 1 279 ? -19.387 12.521 14.046 1.00 94.50 279 SER A N 1
ATOM 2180 C CA . SER A 1 279 ? -19.240 11.084 14.257 1.00 94.50 279 SER A CA 1
ATOM 2181 C C . SER A 1 279 ? -18.170 10.488 13.343 1.00 94.50 279 SER A C 1
ATOM 2183 O O . SER A 1 279 ? -17.322 9.714 13.802 1.00 94.50 279 SER A O 1
ATOM 2185 N N . ALA A 1 280 ? -18.156 10.879 12.065 1.00 93.38 280 ALA A N 1
ATOM 2186 C CA . ALA A 1 280 ? -17.131 10.450 11.118 1.00 93.38 280 ALA A CA 1
ATOM 2187 C C . ALA A 1 280 ? -15.736 10.946 11.517 1.00 93.38 280 ALA A C 1
ATOM 2189 O O . ALA A 1 280 ? -14.806 10.144 11.595 1.00 93.38 280 ALA A O 1
ATOM 2190 N N . SER A 1 281 ? -15.583 12.227 11.855 1.00 89.94 281 SER A N 1
ATOM 2191 C CA . SER A 1 281 ? -14.305 12.787 12.310 1.00 89.94 281 SER A CA 1
ATOM 2192 C C . SER A 1 281 ? -13.806 12.107 13.596 1.00 89.94 281 SER A C 1
ATOM 2194 O O . SER A 1 281 ? -12.636 11.721 13.714 1.00 89.94 281 SER A O 1
ATOM 2196 N N . LYS A 1 282 ? -14.711 11.849 14.547 1.00 91.62 282 LYS A N 1
ATOM 2197 C CA . LYS A 1 282 ? -14.413 11.139 15.799 1.00 91.62 282 LYS A CA 1
ATOM 2198 C C . LYS A 1 282 ? -13.956 9.697 15.574 1.00 91.62 282 LYS A C 1
ATOM 2200 O O . LYS A 1 282 ? -13.091 9.223 16.312 1.00 91.62 282 LYS A O 1
ATOM 2205 N N . LEU A 1 283 ? -14.508 9.001 14.581 1.00 92.88 283 LEU A N 1
ATOM 2206 C CA . LEU A 1 283 ? -14.016 7.688 14.160 1.00 92.88 283 LEU A CA 1
ATOM 2207 C C . LEU A 1 283 ? -12.629 7.808 13.509 1.00 92.88 283 LEU A C 1
ATOM 2209 O O . LEU A 1 283 ? -11.687 7.149 13.949 1.00 92.88 283 LEU A O 1
ATOM 2213 N N . LEU A 1 284 ? -12.498 8.677 12.500 1.00 90.75 284 LEU A N 1
ATOM 2214 C CA . LEU A 1 284 ? -11.293 8.820 11.676 1.00 90.75 284 LEU A CA 1
ATOM 2215 C C . LEU A 1 284 ? -10.056 9.235 12.485 1.00 90.75 284 LEU A C 1
ATOM 2217 O O . LEU A 1 284 ? -8.966 8.717 12.244 1.00 90.75 284 LEU A O 1
ATOM 2221 N N . SER A 1 285 ? -10.232 10.095 13.493 1.00 88.06 285 SER A N 1
ATOM 2222 C CA . SER A 1 285 ? -9.172 10.532 14.419 1.00 88.06 285 SER A CA 1
ATOM 2223 C C . SER A 1 285 ? -8.551 9.411 15.262 1.00 88.06 285 SER A C 1
ATOM 2225 O O . SER A 1 285 ? -7.475 9.599 15.828 1.00 88.06 285 SER A O 1
ATOM 2227 N N . LYS A 1 286 ? -9.202 8.245 15.343 1.00 91.06 286 LYS A N 1
ATOM 2228 C CA . LYS A 1 286 ? -8.715 7.066 16.073 1.00 91.06 286 LYS A CA 1
ATOM 2229 C C . LYS A 1 286 ? -8.168 5.976 15.149 1.00 91.06 286 LYS A C 1
ATOM 2231 O O . LYS A 1 286 ? -7.685 4.960 15.646 1.00 91.06 286 LYS A O 1
ATOM 2236 N N . CYS A 1 287 ? -8.269 6.145 13.829 1.00 91.62 287 CYS A N 1
ATOM 2237 C CA . CYS A 1 287 ? -7.777 5.161 12.871 1.00 91.62 287 CYS A CA 1
ATOM 2238 C C . CYS A 1 287 ? -6.252 5.196 12.742 1.00 91.62 287 CYS A C 1
ATOM 2240 O O . CYS A 1 287 ? -5.609 6.228 12.935 1.00 91.62 287 CYS A O 1
ATOM 2242 N N . ILE A 1 288 ? -5.684 4.079 12.291 1.00 91.62 288 ILE A N 1
ATOM 2243 C CA . ILE A 1 288 ? -4.303 4.027 11.804 1.00 91.62 288 ILE A CA 1
ATOM 2244 C C . ILE A 1 288 ? -4.280 4.164 10.282 1.00 91.62 288 ILE A C 1
ATOM 2246 O O . ILE A 1 288 ? -5.141 3.638 9.577 1.00 91.62 288 ILE A O 1
ATOM 2250 N N . TYR A 1 289 ? -3.238 4.828 9.784 1.00 93.00 289 TYR A N 1
ATOM 2251 C CA . TYR A 1 289 ? -2.935 4.963 8.366 1.00 93.00 289 TYR A CA 1
ATOM 2252 C C . TYR A 1 289 ? -1.550 4.387 8.076 1.00 93.00 289 TYR A C 1
ATOM 2254 O O . TYR A 1 289 ? -0.589 4.646 8.799 1.00 93.00 289 TYR A O 1
ATOM 2262 N N . THR A 1 290 ? -1.421 3.604 7.009 1.00 92.25 290 THR A N 1
ATOM 2263 C CA . THR A 1 290 ? -0.122 3.170 6.477 1.00 92.25 290 THR A CA 1
ATOM 2264 C C . THR A 1 290 ? 0.019 3.638 5.044 1.00 92.25 290 THR A C 1
ATOM 2266 O O . THR A 1 290 ? -0.890 3.443 4.245 1.00 92.25 290 THR A O 1
ATOM 2269 N N . VAL A 1 291 ? 1.174 4.217 4.714 1.00 93.38 291 VAL A N 1
ATOM 2270 C CA . VAL A 1 291 ? 1.505 4.645 3.353 1.00 93.38 291 VAL A CA 1
ATOM 2271 C C . VAL A 1 291 ? 2.861 4.066 2.969 1.00 93.38 291 VAL A C 1
ATOM 2273 O O . VAL A 1 291 ? 3.880 4.394 3.574 1.00 93.38 291 VAL A O 1
ATOM 2276 N N . GLY A 1 292 ? 2.868 3.177 1.977 1.00 90.69 292 GLY A N 1
ATOM 2277 C CA . GLY A 1 292 ? 4.075 2.519 1.481 1.00 90.69 292 GLY A CA 1
ATOM 2278 C C . GLY A 1 292 ? 4.181 2.591 -0.037 1.00 90.69 292 GLY A C 1
ATOM 2279 O O . GLY A 1 292 ? 3.735 1.682 -0.741 1.00 90.69 292 GLY A O 1
ATOM 2280 N N . ILE A 1 293 ? 4.768 3.676 -0.542 1.00 93.38 293 ILE A N 1
ATOM 2281 C CA . ILE A 1 293 ? 4.872 3.992 -1.973 1.00 93.38 293 ILE A CA 1
ATOM 2282 C C . ILE A 1 293 ? 6.185 4.736 -2.275 1.00 93.38 293 ILE A C 1
ATOM 2284 O O . ILE A 1 2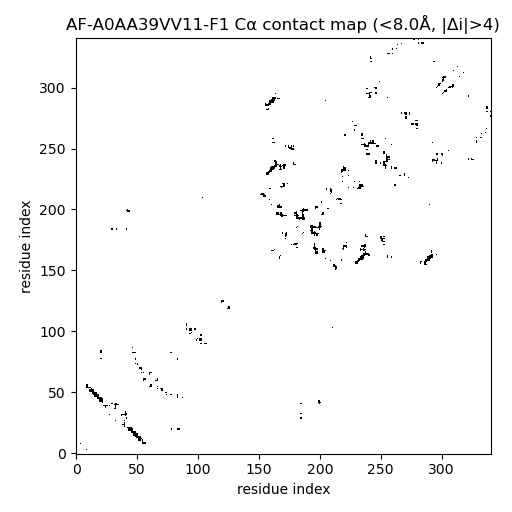93 ? 6.866 5.179 -1.355 1.00 93.38 293 ILE A O 1
ATOM 2288 N N . GLY A 1 294 ? 6.568 4.848 -3.551 1.00 93.69 294 GLY A N 1
ATOM 2289 C CA . GLY A 1 294 ? 7.770 5.578 -3.990 1.00 93.69 294 GLY A CA 1
ATOM 2290 C C . GLY A 1 294 ? 8.831 4.706 -4.666 1.00 93.69 294 GLY A C 1
ATOM 2291 O O . GLY A 1 294 ? 9.574 5.162 -5.529 1.00 93.69 294 GLY A O 1
ATOM 2292 N N . ASN A 1 295 ? 8.889 3.413 -4.335 1.00 92.75 295 ASN A N 1
ATOM 2293 C CA . ASN A 1 295 ? 9.882 2.497 -4.908 1.00 92.75 295 ASN A CA 1
ATOM 2294 C C . ASN A 1 295 ? 9.724 2.333 -6.434 1.00 92.75 295 ASN A C 1
ATOM 2296 O O . ASN A 1 295 ? 10.714 2.208 -7.158 1.00 92.75 295 ASN A O 1
ATOM 2300 N N . ASN A 1 296 ? 8.483 2.349 -6.926 1.00 97.19 296 ASN A N 1
ATOM 2301 C CA . ASN A 1 296 ? 8.200 2.229 -8.354 1.00 97.19 296 ASN A CA 1
ATOM 2302 C C . ASN A 1 296 ? 8.512 3.514 -9.120 1.00 97.19 296 ASN A C 1
ATOM 2304 O O . ASN A 1 296 ? 8.778 3.424 -10.311 1.00 97.19 296 ASN A O 1
ATOM 2308 N N . ASP A 1 297 ? 8.541 4.684 -8.479 1.00 98.19 297 ASP A N 1
ATOM 2309 C CA . ASP A 1 297 ? 8.956 5.922 -9.149 1.00 98.19 297 ASP A CA 1
ATOM 2310 C C . ASP A 1 297 ? 10.427 5.832 -9.582 1.00 98.19 297 ASP A C 1
ATOM 2312 O O . ASP A 1 297 ? 10.814 6.335 -10.629 1.00 98.19 297 ASP A O 1
ATOM 2316 N N . TYR A 1 298 ? 11.249 5.066 -8.863 1.00 96.44 298 TYR A N 1
ATOM 2317 C CA . TYR A 1 298 ? 12.597 4.750 -9.326 1.00 96.44 298 TYR A CA 1
ATOM 2318 C C . TYR A 1 298 ? 12.618 3.588 -10.322 1.00 96.44 298 TYR A C 1
ATOM 2320 O O . TYR A 1 298 ? 13.103 3.740 -11.440 1.00 96.44 298 TYR A O 1
ATOM 2328 N N . ILE A 1 299 ? 12.097 2.418 -9.944 1.00 93.75 299 ILE A N 1
ATOM 2329 C CA . ILE A 1 299 ? 12.264 1.185 -10.740 1.00 93.75 299 ILE A CA 1
ATOM 2330 C C . ILE A 1 299 ? 11.375 1.186 -11.993 1.00 93.75 299 ILE A C 1
ATOM 2332 O O . ILE A 1 299 ? 11.804 0.799 -13.077 1.00 93.75 299 ILE A O 1
ATOM 2336 N N . GLY A 1 300 ? 10.128 1.618 -11.839 1.00 92.62 300 GLY A N 1
ATOM 2337 C CA . GLY A 1 300 ? 9.093 1.636 -12.869 1.00 92.62 300 GLY A CA 1
ATOM 2338 C C . GLY A 1 300 ? 8.915 2.988 -13.561 1.00 92.62 300 GLY A C 1
ATOM 2339 O O . GLY A 1 300 ? 7.977 3.112 -14.348 1.00 92.62 300 GLY A O 1
ATOM 2340 N N . ASN A 1 301 ? 9.771 3.981 -13.287 1.00 97.12 301 ASN A N 1
ATOM 2341 C CA . ASN A 1 301 ? 9.786 5.268 -13.985 1.00 97.12 301 ASN A CA 1
ATOM 2342 C C . ASN A 1 301 ? 11.222 5.782 -14.228 1.00 97.12 301 ASN A C 1
ATOM 2344 O O . ASN A 1 301 ? 11.696 5.650 -15.350 1.00 97.12 301 ASN A O 1
ATOM 2348 N N . TYR A 1 302 ? 11.946 6.279 -13.218 1.00 97.19 302 TYR A N 1
ATOM 2349 C CA . TYR A 1 302 ? 13.263 6.920 -13.391 1.00 97.19 302 TYR A CA 1
ATOM 2350 C C . TYR A 1 302 ? 14.292 6.050 -14.129 1.00 97.19 302 TYR A C 1
ATOM 2352 O O . TYR A 1 302 ? 14.844 6.457 -15.148 1.00 97.19 302 TYR A O 1
ATOM 2360 N N . PHE A 1 303 ? 14.533 4.827 -13.651 1.00 95.31 303 PHE A N 1
ATOM 2361 C CA . PHE A 1 303 ? 15.499 3.896 -14.247 1.00 95.31 303 PHE A CA 1
ATOM 2362 C C . PHE A 1 303 ? 14.919 3.067 -15.398 1.00 95.31 303 PHE A C 1
ATOM 2364 O O . PHE A 1 303 ? 15.627 2.261 -16.004 1.00 95.31 303 PHE A O 1
ATOM 2371 N N . SER A 1 304 ? 13.637 3.247 -15.708 1.00 93.50 304 SER A N 1
ATOM 2372 C CA . SER A 1 304 ? 12.956 2.487 -16.745 1.00 93.50 304 SER A CA 1
ATOM 2373 C C . SER A 1 304 ? 13.189 3.101 -18.122 1.00 93.50 304 SER A C 1
ATOM 2375 O O . SER A 1 304 ? 13.066 4.304 -18.320 1.00 93.50 304 SER A O 1
ATOM 2377 N N . ARG A 1 305 ? 13.449 2.251 -19.121 1.00 93.75 305 ARG A N 1
ATOM 2378 C CA . ARG A 1 305 ? 13.580 2.670 -20.528 1.00 93.75 305 ARG A CA 1
ATOM 2379 C C . ARG A 1 305 ? 12.273 3.168 -21.155 1.00 93.75 305 ARG A C 1
ATOM 2381 O O . ARG A 1 305 ? 12.307 3.716 -22.248 1.00 93.75 305 ARG A O 1
ATOM 2388 N N . PHE A 1 306 ? 11.136 2.924 -20.504 1.00 94.50 306 PHE A N 1
ATOM 2389 C CA . PHE A 1 306 ? 9.818 3.325 -21.002 1.00 94.50 306 PHE A CA 1
ATOM 2390 C C . PHE A 1 306 ? 9.503 4.803 -20.738 1.00 94.50 306 PHE A C 1
ATOM 2392 O O . PHE A 1 306 ? 8.495 5.296 -21.234 1.00 94.50 306 PHE A O 1
ATOM 2399 N N . TYR A 1 307 ? 10.348 5.506 -19.975 1.00 95.81 307 TYR A N 1
ATOM 2400 C CA . TYR A 1 307 ? 10.151 6.911 -19.636 1.00 95.81 307 TYR A CA 1
ATOM 2401 C C . TYR A 1 307 ? 11.427 7.718 -19.895 1.00 95.81 307 TYR A C 1
ATOM 2403 O O . TYR A 1 307 ? 12.530 7.236 -19.632 1.00 95.81 307 TYR A O 1
ATOM 2411 N N . PRO A 1 308 ? 11.306 8.974 -20.351 1.00 95.81 308 PRO A N 1
ATOM 2412 C CA . PRO A 1 308 ? 12.451 9.858 -20.552 1.00 95.81 308 PRO A CA 1
ATOM 2413 C C . PRO A 1 308 ? 12.978 10.464 -19.239 1.00 95.81 308 PRO A C 1
ATOM 2415 O O . PRO A 1 308 ? 13.897 11.275 -19.270 1.00 95.81 308 PRO A O 1
ATOM 2418 N N . THR A 1 309 ? 12.420 10.097 -18.081 1.00 96.44 309 THR A N 1
ATOM 2419 C CA . THR A 1 309 ? 12.653 10.750 -16.784 1.00 96.44 309 THR A CA 1
ATOM 2420 C C . THR A 1 309 ? 14.135 10.928 -16.441 1.00 96.44 309 THR A C 1
ATOM 2422 O O . THR A 1 309 ? 14.535 12.038 -16.099 1.00 96.44 309 THR A O 1
ATOM 2425 N N . ARG A 1 310 ? 14.972 9.888 -16.589 1.00 95.06 310 ARG A N 1
ATOM 2426 C CA . ARG A 1 310 ? 16.427 9.983 -16.326 1.00 95.06 310 ARG A CA 1
ATOM 2427 C C . ARG A 1 310 ? 17.183 10.928 -17.261 1.00 95.06 310 ARG A C 1
ATOM 2429 O O . ARG A 1 310 ? 18.283 11.350 -16.935 1.00 95.06 310 ARG A O 1
ATOM 2436 N N . SER A 1 311 ? 16.633 11.200 -18.442 1.00 95.94 311 SER A N 1
ATOM 2437 C CA . SER A 1 311 ? 17.208 12.136 -19.412 1.00 95.94 311 SER A CA 1
ATOM 2438 C C . SER A 1 311 ? 16.770 13.574 -19.140 1.00 95.94 311 SER A C 1
ATOM 2440 O O . SER A 1 311 ? 17.413 14.498 -19.621 1.00 95.94 311 SER A O 1
ATOM 2442 N N . ILE A 1 312 ? 15.686 13.760 -18.380 1.00 96.94 312 ILE A N 1
ATOM 2443 C CA . ILE A 1 312 ? 15.122 15.070 -18.034 1.00 96.94 312 ILE A CA 1
ATOM 2444 C C . ILE A 1 312 ? 15.639 15.547 -16.671 1.00 96.94 312 ILE A C 1
ATOM 2446 O O . ILE A 1 312 ? 15.904 16.734 -16.493 1.00 96.94 312 ILE A O 1
ATOM 2450 N N . TYR A 1 313 ? 15.785 14.638 -15.704 1.00 96.69 313 TYR A N 1
ATOM 2451 C CA . TYR A 1 313 ? 16.142 14.971 -14.327 1.00 96.69 313 TYR A CA 1
ATOM 2452 C C . TYR A 1 313 ? 17.397 14.230 -13.866 1.00 96.69 313 TYR A C 1
ATOM 2454 O O . TYR A 1 313 ? 17.526 13.016 -14.053 1.00 96.69 313 TYR A O 1
ATOM 2462 N N . THR A 1 314 ? 18.275 14.936 -13.147 1.00 97.56 314 THR A N 1
ATOM 2463 C CA . THR A 1 314 ? 19.245 14.268 -12.269 1.00 97.56 314 THR A CA 1
ATOM 2464 C C . THR A 1 314 ? 18.506 13.528 -11.154 1.00 97.56 314 THR A C 1
ATOM 2466 O O . THR A 1 314 ? 17.329 13.792 -10.881 1.00 97.56 314 THR A O 1
ATOM 2469 N N . ILE A 1 315 ? 19.177 12.575 -10.513 1.00 94.69 315 ILE A N 1
ATOM 2470 C CA . ILE A 1 315 ? 18.542 11.752 -9.482 1.00 94.69 315 ILE A CA 1
ATOM 2471 C C . ILE A 1 315 ? 18.168 12.591 -8.254 1.00 94.69 315 ILE A C 1
ATOM 2473 O O . ILE A 1 315 ? 17.099 12.391 -7.681 1.00 94.69 315 ILE A O 1
ATOM 2477 N N . GLU A 1 316 ? 18.987 13.586 -7.908 1.00 95.81 316 GLU A N 1
ATOM 2478 C CA . GLU A 1 316 ? 18.743 14.531 -6.817 1.00 95.81 316 GLU A CA 1
ATOM 2479 C C . GLU A 1 316 ? 17.502 15.371 -7.113 1.00 95.81 316 GLU A C 1
ATOM 2481 O O . GLU A 1 316 ? 16.584 15.442 -6.296 1.00 95.81 316 GLU A O 1
ATOM 2486 N N . ARG A 1 317 ? 17.417 15.928 -8.329 1.00 96.94 317 ARG A N 1
ATOM 2487 C CA . ARG A 1 317 ? 16.268 16.738 -8.733 1.00 96.94 317 ARG A CA 1
ATOM 2488 C C . ARG A 1 317 ? 14.982 15.919 -8.769 1.00 96.94 317 ARG A C 1
ATOM 2490 O O . ARG A 1 317 ? 13.920 16.406 -8.386 1.00 96.94 317 ARG A O 1
ATOM 2497 N N . TYR A 1 318 ? 15.064 14.670 -9.218 1.00 97.06 318 TYR A N 1
ATOM 2498 C CA . TYR A 1 318 ? 13.915 13.774 -9.209 1.00 97.06 318 TYR A CA 1
ATOM 2499 C C . TYR A 1 318 ? 13.458 13.451 -7.781 1.00 97.06 318 TYR A C 1
ATOM 2501 O O . TYR A 1 318 ? 12.260 13.502 -7.499 1.00 97.06 318 TYR A O 1
ATOM 2509 N N . ALA A 1 319 ? 14.392 13.199 -6.860 1.00 96.19 319 ALA A N 1
ATOM 2510 C CA . ALA A 1 319 ? 14.082 12.976 -5.452 1.00 96.19 319 ALA A CA 1
ATOM 2511 C C . ALA A 1 319 ? 13.380 14.188 -4.815 1.00 96.19 319 ALA A C 1
ATOM 2513 O O . ALA A 1 319 ? 12.379 14.007 -4.124 1.00 96.19 319 ALA A O 1
ATOM 2514 N N . GLU A 1 320 ? 13.840 15.413 -5.088 1.00 95.94 320 GLU A N 1
ATOM 2515 C CA . GLU A 1 320 ? 13.183 16.646 -4.627 1.00 95.94 320 GLU A CA 1
ATOM 2516 C C . GLU A 1 320 ? 11.731 16.741 -5.108 1.00 95.94 320 GLU A C 1
ATOM 2518 O O . GLU A 1 320 ? 10.829 17.011 -4.313 1.00 95.94 320 GLU A O 1
ATOM 2523 N N . ILE A 1 321 ? 11.490 16.467 -6.395 1.00 96.44 321 ILE A N 1
ATOM 2524 C CA . ILE A 1 321 ? 10.146 16.482 -6.988 1.00 96.44 321 ILE A CA 1
ATOM 2525 C C . ILE A 1 321 ? 9.248 15.441 -6.309 1.00 96.44 321 ILE A C 1
ATOM 2527 O O . ILE A 1 321 ? 8.108 15.748 -5.953 1.00 96.44 321 ILE A O 1
ATOM 2531 N N . LEU A 1 322 ? 9.756 14.222 -6.093 1.00 96.69 322 LEU A N 1
ATOM 2532 C CA . LEU A 1 322 ? 9.014 13.172 -5.393 1.00 96.69 322 LEU A CA 1
ATOM 2533 C C . LEU A 1 322 ? 8.690 13.572 -3.952 1.00 96.69 322 LEU A C 1
ATOM 2535 O O . LEU A 1 322 ? 7.555 13.389 -3.520 1.00 96.69 322 LEU A O 1
ATOM 2539 N N . ILE A 1 323 ? 9.648 14.145 -3.220 1.00 93.94 323 ILE A N 1
ATOM 2540 C CA . ILE A 1 323 ? 9.442 14.615 -1.844 1.00 93.94 323 ILE A CA 1
ATOM 2541 C C . ILE A 1 323 ? 8.377 15.711 -1.809 1.00 93.94 323 ILE A C 1
ATOM 2543 O O . ILE A 1 323 ? 7.477 15.653 -0.968 1.00 93.94 323 ILE A O 1
ATOM 2547 N N . GLN A 1 324 ? 8.447 16.688 -2.716 1.00 94.12 324 GLN A N 1
ATOM 2548 C CA . GLN A 1 324 ? 7.482 17.782 -2.786 1.00 94.12 324 GLN A CA 1
ATOM 2549 C C . GLN A 1 324 ? 6.068 17.255 -3.062 1.00 94.12 324 GLN A C 1
ATOM 2551 O O . GLN A 1 324 ? 5.131 17.584 -2.331 1.00 94.12 324 GLN A O 1
ATOM 2556 N N . GLN A 1 325 ? 5.918 16.398 -4.075 1.00 95.69 325 GLN A N 1
ATOM 2557 C CA . GLN A 1 325 ? 4.626 15.831 -4.454 1.00 95.69 325 GLN A CA 1
ATOM 2558 C C . GLN A 1 325 ? 4.056 14.922 -3.360 1.00 95.69 325 GLN A C 1
ATOM 2560 O O . GLN A 1 325 ? 2.901 15.082 -2.964 1.00 95.69 325 GLN A O 1
ATOM 2565 N N . TYR A 1 326 ? 4.873 14.018 -2.819 1.00 94.50 326 TYR A N 1
ATOM 2566 C CA . TYR A 1 326 ? 4.457 13.104 -1.760 1.00 94.50 326 TYR A CA 1
ATOM 2567 C C . TYR A 1 326 ? 4.064 13.851 -0.482 1.00 94.50 326 TYR A C 1
ATOM 2569 O O . TYR A 1 326 ? 3.046 13.540 0.133 1.00 94.50 326 TYR A O 1
ATOM 2577 N N . SER A 1 327 ? 4.804 14.904 -0.121 1.00 88.00 327 SER A N 1
ATOM 2578 C CA . SER A 1 327 ? 4.453 15.764 1.015 1.00 88.00 327 SER A CA 1
ATOM 2579 C C . SER A 1 327 ? 3.092 16.439 0.825 1.00 88.00 327 SER A C 1
ATOM 2581 O O . SER A 1 327 ? 2.323 16.537 1.780 1.00 88.00 327 SER A O 1
ATOM 2583 N N . GLY A 1 328 ? 2.772 16.884 -0.394 1.00 88.50 328 GLY A N 1
ATOM 2584 C CA . GLY A 1 328 ? 1.450 17.423 -0.725 1.00 88.50 328 GLY A CA 1
ATOM 2585 C C . GLY A 1 328 ? 0.343 16.375 -0.587 1.00 88.50 328 GLY A C 1
ATOM 2586 O O . GLY A 1 328 ? -0.660 16.614 0.081 1.00 88.50 328 GLY A O 1
ATOM 2587 N N . GLN A 1 329 ? 0.561 15.183 -1.141 1.00 90.62 329 GLN A N 1
ATOM 2588 C CA . GLN A 1 329 ? -0.380 14.059 -1.082 1.00 90.62 329 GLN A CA 1
ATOM 2589 C C . GLN A 1 329 ? -0.677 13.607 0.358 1.00 90.62 329 GLN A C 1
ATOM 2591 O O . GLN A 1 329 ? -1.835 13.380 0.708 1.00 90.62 329 GLN A O 1
ATOM 2596 N N . LEU A 1 330 ? 0.342 13.531 1.220 1.00 86.31 330 LEU A N 1
ATOM 2597 C CA . LEU A 1 330 ? 0.164 13.184 2.633 1.00 86.31 330 LEU A CA 1
ATOM 2598 C C . LEU A 1 330 ? -0.625 14.250 3.403 1.00 86.31 330 LEU A C 1
ATOM 2600 O O . LEU A 1 330 ? -1.455 13.902 4.242 1.00 86.31 330 LEU A O 1
ATOM 2604 N N . LYS A 1 331 ? -0.416 15.540 3.100 1.00 78.69 331 LYS A N 1
ATOM 2605 C CA . LYS A 1 331 ? -1.220 16.622 3.688 1.00 78.69 331 LYS A CA 1
ATOM 2606 C C . LYS A 1 331 ? -2.686 16.498 3.291 1.00 78.69 331 LYS A C 1
ATOM 2608 O O . LYS A 1 331 ? -3.533 16.572 4.167 1.00 78.69 331 LYS A O 1
ATOM 2613 N N . VAL A 1 332 ? -2.988 16.245 2.016 1.00 69.06 332 VAL A N 1
ATOM 2614 C CA . VAL A 1 332 ? -4.371 16.043 1.543 1.00 69.06 332 VAL A CA 1
ATOM 2615 C C . VAL A 1 332 ? -5.024 14.830 2.217 1.00 69.06 332 VAL A C 1
ATOM 2617 O O . VAL A 1 332 ? -6.177 14.914 2.640 1.00 69.06 332 VAL A O 1
ATOM 2620 N N . SER A 1 333 ? -4.291 13.723 2.385 1.00 59.00 333 SER A N 1
ATOM 2621 C CA . SER A 1 333 ? -4.797 12.529 3.081 1.00 59.00 333 SER A CA 1
ATOM 2622 C C . SER A 1 333 ? -5.176 12.803 4.537 1.00 59.00 333 SER A C 1
ATOM 2624 O O . SER A 1 333 ? -6.178 12.282 5.015 1.00 59.00 333 SER A O 1
ATOM 2626 N N . LEU A 1 334 ? -4.371 13.599 5.245 1.00 56.22 334 LEU A N 1
ATOM 2627 C CA . LEU A 1 334 ? -4.639 13.953 6.636 1.00 56.22 334 LEU A CA 1
ATOM 2628 C C . LEU A 1 334 ? -5.759 14.997 6.717 1.00 56.22 334 LEU A C 1
ATOM 2630 O O . LEU A 1 334 ? -6.720 14.800 7.448 1.00 56.22 334 LEU A O 1
ATOM 2634 N N . LEU A 1 335 ? -5.693 16.061 5.915 1.00 52.62 335 LEU A N 1
ATOM 2635 C CA . LEU A 1 335 ? -6.669 17.155 5.930 1.00 52.62 335 LEU A CA 1
ATOM 2636 C C . LEU A 1 335 ? -8.075 16.695 5.535 1.00 52.62 335 LEU A C 1
ATOM 2638 O O . LEU A 1 335 ? -9.024 17.031 6.227 1.00 52.62 335 LEU A O 1
ATOM 2642 N N . SER A 1 336 ? -8.230 15.835 4.524 1.00 53.88 336 SER A N 1
ATOM 2643 C CA . SER A 1 336 ? -9.551 15.289 4.151 1.00 53.88 336 SER A CA 1
ATOM 2644 C C . SER A 1 336 ? -10.238 14.488 5.268 1.00 53.88 336 SER A C 1
ATOM 2646 O O . SER A 1 336 ? -11.461 14.377 5.267 1.00 53.88 336 SER A O 1
ATOM 2648 N N . SER A 1 337 ? -9.478 13.971 6.241 1.00 51.88 337 SER A N 1
ATOM 2649 C CA . SER A 1 337 ? -10.018 13.288 7.425 1.00 51.88 337 SER A CA 1
ATOM 2650 C C . SER A 1 337 ? -10.390 14.244 8.570 1.00 51.88 337 SER A C 1
ATOM 2652 O O . SER A 1 337 ? -11.163 13.863 9.449 1.00 51.88 337 SER A O 1
ATOM 2654 N N . PHE A 1 338 ? -9.848 15.470 8.581 1.00 50.91 338 PHE A N 1
ATOM 2655 C CA . PHE A 1 338 ? -9.993 16.440 9.678 1.00 50.91 338 PHE A CA 1
ATOM 2656 C C . PHE A 1 338 ? -10.769 17.718 9.304 1.00 50.91 338 PHE A C 1
ATOM 2658 O O . PHE A 1 338 ? -11.301 18.366 10.202 1.00 50.91 338 PHE A O 1
ATOM 2665 N N . ASP A 1 339 ? -10.903 18.046 8.016 1.00 50.66 339 ASP A N 1
ATOM 2666 C CA . ASP A 1 339 ? -11.644 19.210 7.495 1.00 50.66 339 ASP A CA 1
ATOM 2667 C C . ASP A 1 339 ? -13.140 18.923 7.258 1.00 50.66 339 ASP A C 1
ATOM 2669 O O . ASP A 1 339 ? -13.803 19.618 6.496 1.00 50.66 339 ASP A O 1
ATOM 2673 N N . LEU A 1 340 ? -13.719 17.930 7.942 1.00 55.41 340 LEU A N 1
ATOM 2674 C CA . LEU A 1 340 ? -15.172 17.683 7.949 1.00 55.41 340 LEU A CA 1
ATOM 2675 C C . LEU A 1 340 ? -15.969 18.749 8.749 1.00 55.41 340 LEU A C 1
ATOM 2677 O O . LEU A 1 340 ? -17.058 18.454 9.237 1.00 55.41 340 LEU A O 1
ATOM 2681 N N . LYS A 1 341 ? -15.432 19.961 8.922 1.00 38.47 341 LYS A N 1
ATOM 2682 C CA . LYS A 1 341 ? -16.062 21.040 9.698 1.00 38.47 341 LYS A CA 1
ATOM 2683 C C . LYS A 1 341 ? -17.176 21.752 8.948 1.00 38.47 341 LYS A C 1
ATOM 2685 O O . LYS A 1 341 ? -17.014 21.986 7.732 1.00 38.47 341 LYS A O 1
#

Radius of gyration: 22.98 Å; Cα contacts (8 Å, |Δi|>4): 480; chains: 1; bounding box: 54×52×61 Å

InterPro domains:
  IPR001087 GDSL lipase/esterase [PF00657] (159-327)
  IPR009721 O-acyltransferase WSD1, C-terminal [PF06974] (42-104)
  IPR036514 SGNH hydrolase superfamily [G3DSA:3.40.50.1110] (153-335)
  IPR051238 GDSL esterase/lipase [PTHR45650] (139-331)

Mean predicted aligned error: 13.64 Å